Protein AF-A0A920G5J2-F1 (afdb_monomer)

Radius of gyration: 22.26 Å; Cα contacts (8 Å, |Δi|>4): 259; chains: 1; bounding box: 62×38×55 Å

Nearest PDB structures (foldseek):
  8epz-assembly1_B  TM=8.820E-01  e=3.347E-08  Paralcaligenes ureilyticus
  5j85-assembly1_A  TM=8.634E-01  e=3.559E-08  Rhizobium leguminosarum bv. trifolii
  5ze4-assembly1_A  TM=8.627E-01  e=4.835E-08  Arabidopsis thaliana
  5j84-assembly2_H  TM=8.851E-01  e=7.426E-08  Rhizobium leguminosarum bv. trifolii WSM2304
  5oyn-assembly1_D  TM=8.804E-01  e=2.530E-07  Caulobacter vibrioides CB15

pLDDT: mean 76.13, std 26.75, range [22.36, 97.94]

Mean predicted aligned error: 12.63 Å

Foldseek 3Di:
DACLVCPPHPCNVCVQVVLCVLLVVLLVVCVPVPDLAEEQEAFHQSRLNSNVNNCVLVQQHQYAYAFQAADDDWDDPVVLVVQVVCVVVVNDDPVSNVVSSVRQCVDDHYGPDPDNRLVSLVVCLVQLRADHPRSHDHHPDPVSVVRVVVRVVVSVVCSVVSFRHQRDPPPPPDDDPDPDDGPHPPPDDPPPPPVPPPDPDDDDDDDDDDDDDDDDDD

Sequence (218 aa):
MCDGVTQGQPGMELSLFSRDVIAQATAVSLSHQMFDAVLMLGICDKIVPGLVMGALQFGHLPTLFVPAGPMTSGLSNKEKVRVRQLYAEGKVDRAALLDAEMASYHSKGTCTFYGTANSNQMVLEAMGLQLPGSSFINPDTPLREALTASAAEHVAKIARTGRAPCLWPMSSTSGALSTASLRCWPRAVQPTSAFTSWRWRGRQASSSPGLILTRCPR

Structure (mmCIF, N/CA/C/O backbone):
data_AF-A0A920G5J2-F1
#
_entry.id   AF-A0A920G5J2-F1
#
loop_
_atom_site.group_PDB
_atom_site.id
_atom_site.type_symbol
_atom_site.label_atom_id
_atom_site.label_alt_id
_atom_site.label_comp_id
_atom_site.label_asym_id
_atom_site.label_entity_id
_atom_site.label_seq_id
_atom_site.pdbx_PDB_ins_code
_atom_site.Cartn_x
_atom_site.Cartn_y
_atom_site.Cartn_z
_atom_site.occupancy
_atom_site.B_iso_or_equiv
_atom_site.auth_seq_id
_atom_site.auth_comp_id
_atom_site.auth_asym_id
_atom_site.auth_atom_id
_atom_site.pdbx_PDB_model_num
ATOM 1 N N . MET A 1 1 ? 0.644 -7.544 7.676 1.00 84.50 1 MET A N 1
ATOM 2 C CA . MET A 1 1 ? -0.094 -7.234 8.919 1.00 84.50 1 MET A CA 1
ATOM 3 C C . MET A 1 1 ? -1.160 -6.191 8.613 1.00 84.50 1 MET A C 1
ATOM 5 O O . MET A 1 1 ? -0.913 -5.356 7.751 1.00 84.50 1 MET A O 1
ATOM 9 N N . CYS A 1 2 ? -2.331 -6.267 9.249 1.00 88.50 2 CYS A N 1
ATOM 10 C CA . CYS A 1 2 ? -3.414 -5.300 9.064 1.00 88.50 2 CYS A CA 1
ATOM 11 C C . CYS A 1 2 ? -3.710 -4.597 10.391 1.00 88.50 2 CYS A C 1
ATOM 13 O O . CYS A 1 2 ? -4.274 -5.213 11.293 1.00 88.50 2 CYS A O 1
ATOM 15 N N . ASP A 1 3 ? -3.379 -3.308 10.473 1.00 88.81 3 ASP A N 1
ATOM 16 C CA . ASP A 1 3 ? -3.564 -2.508 11.691 1.00 88.81 3 ASP A CA 1
ATOM 17 C C . ASP A 1 3 ? -5.027 -2.456 12.130 1.00 88.81 3 ASP A C 1
ATOM 19 O O . ASP A 1 3 ? -5.313 -2.490 13.320 1.00 88.81 3 ASP A O 1
ATOM 23 N N . GLY A 1 4 ? -5.967 -2.443 11.180 1.00 85.06 4 GLY A N 1
ATOM 24 C CA . GLY A 1 4 ? -7.392 -2.440 11.504 1.00 85.06 4 GLY A CA 1
ATOM 25 C C . GLY A 1 4 ? -7.847 -3.687 12.272 1.00 85.06 4 GLY A C 1
ATOM 26 O O . GLY A 1 4 ? -8.742 -3.564 13.104 1.00 85.06 4 GLY A O 1
ATOM 27 N N . VAL A 1 5 ? -7.228 -4.846 12.000 1.00 85.69 5 VAL A N 1
ATOM 28 C CA . VAL A 1 5 ? -7.553 -6.139 12.634 1.00 85.69 5 VAL A CA 1
ATOM 29 C C . VAL A 1 5 ? -6.852 -6.270 13.981 1.00 85.69 5 VAL A C 1
ATOM 31 O O . VAL A 1 5 ? -7.414 -6.799 14.931 1.00 85.69 5 VAL A O 1
ATOM 34 N N . THR A 1 6 ? -5.612 -5.791 14.078 1.00 88.31 6 THR A N 1
ATOM 35 C CA . THR A 1 6 ? -4.816 -5.904 15.306 1.00 88.31 6 THR A CA 1
ATOM 36 C C . THR A 1 6 ? -5.086 -4.780 16.300 1.00 88.31 6 THR A C 1
ATOM 38 O O . THR A 1 6 ? -4.549 -4.805 17.403 1.00 88.31 6 THR A O 1
ATOM 41 N N . GLN A 1 7 ? -5.901 -3.788 15.935 1.00 84.31 7 GLN A N 1
ATOM 42 C CA . GLN A 1 7 ? -6.221 -2.653 16.790 1.00 84.31 7 GLN A CA 1
ATOM 43 C C . GLN A 1 7 ? -6.867 -3.113 18.105 1.00 84.31 7 GLN A C 1
ATOM 45 O O . GLN A 1 7 ? -7.884 -3.797 18.104 1.00 84.31 7 GLN A O 1
ATOM 50 N N . GLY A 1 8 ? -6.280 -2.712 19.236 1.00 82.31 8 GLY A N 1
ATOM 51 C CA . GLY A 1 8 ? -6.753 -3.110 20.567 1.00 82.31 8 GLY A CA 1
ATOM 52 C C . GLY A 1 8 ? -6.358 -4.531 20.986 1.00 82.31 8 GLY A C 1
ATOM 53 O O . GLY A 1 8 ? -6.737 -4.963 22.069 1.00 82.31 8 GLY A O 1
ATOM 54 N N . GLN A 1 9 ? -5.586 -5.246 20.163 1.00 86.31 9 GLN A N 1
ATOM 55 C CA . GLN A 1 9 ? -5.016 -6.551 20.492 1.00 86.31 9 GLN A CA 1
ATOM 56 C C . GLN A 1 9 ? -3.517 -6.418 20.809 1.00 86.31 9 GLN A C 1
ATOM 58 O O . GLN A 1 9 ? -2.860 -5.539 20.244 1.00 86.31 9 GLN A O 1
ATOM 63 N N . PRO A 1 10 ? -2.925 -7.325 21.614 1.00 91.31 10 PRO A N 1
ATOM 64 C CA . PRO A 1 10 ? -1.484 -7.319 21.904 1.00 91.31 10 PRO A CA 1
ATOM 65 C C . PRO A 1 10 ? -0.595 -7.354 20.652 1.00 91.31 10 PRO A C 1
ATOM 67 O O . PRO A 1 10 ? 0.522 -6.850 20.656 1.00 91.31 10 PRO A O 1
ATOM 70 N N . GLY A 1 11 ? -1.106 -7.907 19.547 1.00 90.62 11 GLY A N 1
ATOM 71 C CA . GLY A 1 11 ? -0.404 -7.920 18.265 1.00 90.62 11 GLY A CA 1
ATOM 72 C C . GLY A 1 11 ? -0.108 -6.527 17.698 1.00 90.62 11 GLY A C 1
ATOM 73 O O . GLY A 1 11 ? 0.793 -6.415 16.873 1.00 90.62 11 GLY A O 1
ATOM 74 N N . MET A 1 12 ? -0.807 -5.469 18.134 1.00 92.56 12 MET A N 1
ATOM 75 C CA . MET A 1 12 ? -0.570 -4.100 17.660 1.00 92.56 12 MET A CA 1
ATOM 76 C C . MET A 1 12 ? 0.864 -3.619 17.923 1.00 92.56 12 MET A C 1
ATOM 78 O O . MET A 1 12 ? 1.401 -2.859 17.116 1.00 92.56 12 MET A O 1
ATOM 82 N N . GLU A 1 13 ? 1.516 -4.130 18.971 1.00 92.44 13 GLU A N 1
ATOM 83 C CA . GLU A 1 13 ? 2.922 -3.846 19.293 1.00 92.44 13 GLU A CA 1
ATOM 84 C C . GLU A 1 13 ? 3.876 -4.219 18.144 1.00 92.44 13 GLU A C 1
ATOM 86 O O . GLU A 1 13 ? 4.928 -3.610 17.966 1.00 92.44 13 GLU A O 1
ATOM 91 N N . LEU A 1 14 ? 3.489 -5.182 17.298 1.00 94.25 14 LEU A N 1
ATOM 92 C CA . LEU A 1 14 ? 4.275 -5.629 16.145 1.00 94.25 14 LEU A CA 1
ATOM 93 C C . LEU A 1 14 ? 4.032 -4.802 14.875 1.00 94.25 14 LEU A C 1
ATOM 95 O O . LEU A 1 14 ? 4.737 -4.992 13.881 1.00 94.25 14 LEU A O 1
ATOM 99 N N . SER A 1 15 ? 3.064 -3.876 14.884 1.00 93.44 15 SER A N 1
ATOM 100 C CA . SER A 1 15 ? 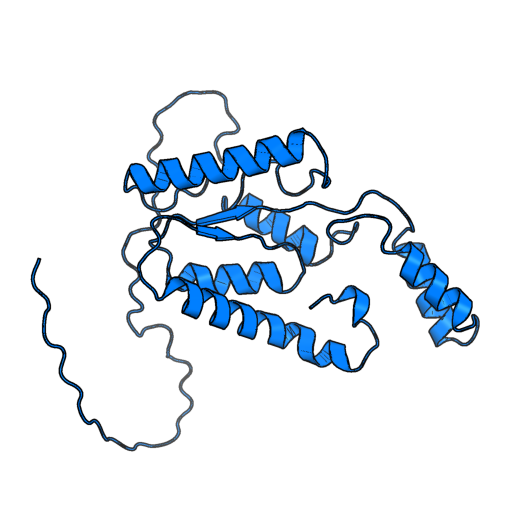2.653 -3.136 13.683 1.00 93.44 15 SER A CA 1
ATOM 101 C C . SER A 1 15 ? 3.828 -2.378 13.089 1.00 93.44 15 SER A C 1
ATOM 103 O O . SER A 1 15 ? 4.171 -2.579 11.923 1.00 93.44 15 SER A O 1
ATOM 105 N N . LEU A 1 16 ? 4.510 -1.563 13.893 1.00 94.88 16 LEU A N 1
ATOM 106 C CA . LEU A 1 16 ? 5.611 -0.755 13.384 1.00 94.88 16 LEU A CA 1
ATOM 107 C C . LEU A 1 16 ? 6.818 -1.611 12.979 1.00 94.88 16 LEU A C 1
ATOM 109 O O . LEU A 1 16 ? 7.396 -1.355 11.925 1.00 94.88 16 LEU A O 1
ATOM 113 N N . PHE A 1 17 ? 7.132 -2.668 13.736 1.00 95.88 17 PHE A N 1
ATOM 114 C CA . PHE A 1 17 ? 8.206 -3.606 13.387 1.00 95.88 17 PHE A CA 1
ATOM 115 C C . PHE A 1 17 ? 7.972 -4.285 12.034 1.00 95.88 17 PHE A C 1
ATOM 117 O O . PHE A 1 17 ? 8.926 -4.536 11.298 1.00 95.88 17 PHE A O 1
ATOM 124 N N . SER A 1 18 ? 6.709 -4.514 11.649 1.00 96.38 18 SER A N 1
ATOM 125 C CA . SER A 1 18 ? 6.391 -5.086 10.337 1.00 96.38 18 SER A CA 1
ATOM 126 C C . SER A 1 18 ? 6.914 -4.238 9.169 1.00 96.38 18 SER A C 1
ATOM 128 O O . SER A 1 18 ? 7.281 -4.801 8.141 1.00 96.38 18 SER A O 1
ATOM 130 N N . ARG A 1 19 ? 7.037 -2.909 9.326 1.00 97.25 19 ARG A N 1
ATOM 131 C CA . ARG A 1 19 ? 7.632 -2.024 8.308 1.00 97.25 19 ARG A CA 1
ATOM 132 C C . ARG A 1 19 ? 9.084 -2.399 8.028 1.00 97.25 19 ARG A C 1
ATOM 134 O O . ARG A 1 19 ? 9.473 -2.522 6.870 1.00 97.25 19 ARG A O 1
ATOM 141 N N . ASP A 1 20 ? 9.874 -2.563 9.084 1.00 97.12 20 ASP A N 1
ATOM 142 C CA . ASP A 1 20 ? 11.311 -2.811 8.970 1.00 97.12 20 ASP A CA 1
ATOM 143 C C . ASP A 1 20 ? 11.575 -4.233 8.459 1.00 97.12 20 ASP A C 1
ATOM 145 O O . ASP A 1 20 ? 12.453 -4.437 7.622 1.00 97.12 20 ASP A O 1
ATOM 149 N N . VAL A 1 21 ? 10.732 -5.193 8.855 1.00 97.62 21 VAL A N 1
ATOM 150 C CA . VAL A 1 21 ? 10.729 -6.550 8.286 1.00 97.62 21 VAL A CA 1
ATOM 151 C C . VAL A 1 21 ? 10.434 -6.518 6.783 1.00 97.62 21 VAL A C 1
ATOM 153 O O . VAL A 1 21 ? 11.142 -7.157 6.009 1.00 97.62 21 VAL A O 1
ATOM 156 N N . ILE A 1 22 ? 9.433 -5.748 6.340 1.00 97.81 22 ILE A N 1
ATOM 157 C CA . ILE A 1 22 ? 9.111 -5.603 4.911 1.00 97.81 22 ILE A CA 1
ATOM 158 C C . ILE A 1 22 ? 10.267 -4.938 4.160 1.00 97.81 22 ILE A C 1
ATOM 160 O O . ILE A 1 22 ? 10.616 -5.391 3.071 1.00 97.81 22 ILE A O 1
ATOM 164 N N . ALA A 1 23 ? 10.893 -3.907 4.730 1.00 97.94 23 ALA A N 1
ATOM 165 C CA . ALA A 1 23 ? 12.048 -3.251 4.122 1.00 97.94 23 ALA A CA 1
ATOM 166 C C . ALA A 1 23 ? 13.221 -4.221 3.922 1.00 97.94 23 ALA A C 1
ATOM 168 O O . ALA A 1 23 ? 13.778 -4.294 2.825 1.00 97.94 23 ALA A O 1
ATOM 169 N N . GLN A 1 24 ? 13.548 -5.017 4.944 1.00 97.81 24 GLN A N 1
ATOM 170 C CA . GLN A 1 24 ? 14.582 -6.049 4.853 1.00 97.81 24 GLN A CA 1
ATOM 171 C C . GLN A 1 24 ? 14.220 -7.121 3.822 1.00 97.81 24 GLN A C 1
ATOM 173 O O . GLN A 1 24 ? 15.036 -7.431 2.958 1.00 97.81 24 GLN A O 1
ATOM 178 N N . ALA A 1 25 ? 12.991 -7.640 3.854 1.00 97.44 25 ALA A N 1
ATOM 179 C CA . ALA A 1 25 ? 12.529 -8.647 2.901 1.00 97.44 25 ALA A CA 1
ATOM 180 C C . ALA A 1 25 ? 12.573 -8.133 1.453 1.00 97.44 25 ALA A C 1
ATOM 182 O O . ALA A 1 25 ? 12.994 -8.855 0.551 1.00 97.44 25 ALA A O 1
ATOM 183 N N . THR A 1 26 ? 12.203 -6.870 1.236 1.00 97.00 26 THR A N 1
ATOM 184 C CA . THR A 1 26 ? 12.273 -6.211 -0.076 1.00 97.00 26 THR A CA 1
ATOM 185 C C . THR A 1 26 ? 13.717 -6.114 -0.554 1.00 97.00 26 THR A C 1
ATOM 187 O O . THR A 1 26 ? 14.020 -6.500 -1.679 1.00 97.00 26 THR A O 1
ATOM 190 N N . ALA A 1 27 ? 14.627 -5.656 0.308 1.00 96.25 27 ALA A N 1
ATOM 191 C CA . ALA A 1 27 ? 16.036 -5.525 -0.043 1.00 96.25 27 ALA A CA 1
ATOM 192 C C . ALA A 1 27 ? 16.692 -6.883 -0.346 1.00 96.25 27 ALA A C 1
ATOM 194 O O . ALA A 1 27 ? 17.433 -7.007 -1.320 1.00 96.25 27 ALA A O 1
ATOM 195 N N . VAL A 1 28 ? 16.382 -7.915 0.446 1.00 96.62 28 VAL A N 1
ATOM 196 C CA . VAL A 1 28 ? 16.834 -9.292 0.193 1.00 96.62 28 VAL A CA 1
ATOM 197 C C . VAL A 1 28 ? 16.284 -9.792 -1.141 1.00 96.62 28 VAL A C 1
ATOM 199 O O . VAL A 1 28 ? 17.053 -10.296 -1.954 1.00 96.62 28 VAL A O 1
ATOM 202 N N . SER A 1 29 ? 14.998 -9.572 -1.419 1.00 95.12 29 SER A N 1
ATOM 203 C CA . SER A 1 29 ? 14.371 -10.000 -2.676 1.00 95.12 29 SER A CA 1
ATOM 204 C C . SER A 1 29 ? 15.005 -9.340 -3.903 1.00 95.12 29 SER A C 1
ATOM 206 O O . SER A 1 29 ? 15.151 -9.988 -4.929 1.00 95.12 29 SER A O 1
ATOM 208 N N . LEU A 1 30 ? 15.429 -8.077 -3.812 1.00 94.56 30 LEU A N 1
ATOM 209 C CA . LEU A 1 30 ? 16.076 -7.363 -4.921 1.00 94.56 30 LEU A CA 1
ATOM 210 C C . LEU A 1 30 ? 17.585 -7.644 -5.045 1.00 94.56 30 LEU A C 1
ATOM 212 O O . LEU A 1 30 ? 18.189 -7.331 -6.071 1.00 94.56 30 LEU A O 1
ATOM 216 N N . SER A 1 31 ? 18.201 -8.275 -4.040 1.00 94.19 31 SER A N 1
ATOM 217 C CA . SER A 1 31 ? 19.647 -8.540 -4.012 1.00 94.19 31 SER A CA 1
ATOM 218 C C . SER A 1 31 ? 20.134 -9.540 -5.066 1.00 94.19 31 SER A C 1
ATOM 220 O O . SER A 1 31 ? 21.328 -9.592 -5.349 1.00 94.19 31 SER A O 1
ATOM 222 N N . HIS A 1 32 ? 19.222 -10.287 -5.692 1.00 89.06 32 HIS A N 1
ATOM 223 C CA . HIS A 1 32 ? 19.542 -11.317 -6.682 1.00 89.06 32 HIS A CA 1
ATOM 224 C C . HIS A 1 32 ? 20.041 -10.773 -8.034 1.00 89.06 32 HIS A C 1
ATOM 226 O O . HIS A 1 32 ? 20.409 -11.570 -8.890 1.00 89.06 32 HIS A O 1
ATOM 232 N N . GLN A 1 33 ? 20.063 -9.446 -8.239 1.00 83.81 33 GLN A N 1
ATOM 233 C CA . GLN A 1 33 ? 20.597 -8.783 -9.448 1.00 83.81 33 GLN A CA 1
ATOM 234 C C . GLN A 1 33 ? 20.064 -9.349 -10.780 1.00 83.81 33 GLN A C 1
ATOM 236 O O . GLN A 1 33 ? 20.747 -9.320 -11.798 1.00 83.81 33 GLN A O 1
ATOM 241 N N . MET A 1 34 ? 18.830 -9.853 -10.777 1.00 91.06 34 MET A N 1
ATOM 242 C CA . MET A 1 34 ? 18.200 -10.510 -11.929 1.00 91.06 34 MET A CA 1
ATOM 243 C C . MET A 1 34 ? 17.032 -9.713 -12.526 1.00 91.06 34 MET A C 1
ATOM 245 O O . MET A 1 34 ? 16.355 -10.200 -13.425 1.00 91.06 34 MET A O 1
ATOM 249 N N . PHE A 1 35 ? 16.751 -8.523 -11.990 1.00 91.69 35 PHE A N 1
ATOM 250 C CA . PHE A 1 35 ? 15.571 -7.735 -12.341 1.00 91.69 35 PHE A CA 1
ATOM 251 C C . PHE A 1 35 ? 15.958 -6.489 -13.131 1.00 91.69 35 PHE A C 1
ATOM 253 O O . PHE A 1 35 ? 16.805 -5.716 -12.691 1.00 91.69 35 PHE A O 1
ATOM 260 N N . ASP A 1 36 ? 15.266 -6.254 -14.245 1.00 91.19 36 ASP A N 1
ATOM 261 C CA . ASP A 1 36 ? 15.393 -5.022 -15.034 1.00 91.19 36 ASP A CA 1
ATOM 262 C C . ASP A 1 36 ? 14.430 -3.916 -14.567 1.00 91.19 36 ASP A C 1
ATOM 264 O O . ASP A 1 36 ? 14.606 -2.744 -14.900 1.00 91.19 36 ASP A O 1
ATOM 268 N N . ALA A 1 37 ? 13.387 -4.284 -13.818 1.00 93.00 37 ALA A N 1
ATOM 269 C CA . ALA A 1 37 ? 12.341 -3.396 -13.321 1.00 93.00 37 ALA A CA 1
ATOM 270 C C . ALA A 1 37 ? 11.625 -4.006 -12.109 1.00 93.00 37 ALA A C 1
ATOM 272 O O . ALA A 1 37 ? 11.646 -5.223 -11.918 1.00 93.00 37 ALA A O 1
ATOM 273 N N . VAL A 1 38 ? 10.936 -3.171 -11.329 1.00 94.06 38 VAL A N 1
ATOM 274 C CA . VAL A 1 38 ? 10.208 -3.589 -10.127 1.00 94.06 38 VAL A CA 1
ATOM 275 C C . VAL A 1 38 ? 8.823 -2.944 -10.063 1.00 94.06 38 VAL A C 1
ATOM 277 O O . VAL A 1 38 ? 8.673 -1.729 -10.199 1.00 94.06 38 VAL A O 1
ATOM 280 N N . LEU A 1 39 ? 7.803 -3.764 -9.801 1.00 95.50 39 LEU A N 1
ATOM 281 C CA . LEU A 1 39 ? 6.464 -3.306 -9.428 1.00 95.50 39 LEU A CA 1
ATOM 282 C C . LEU A 1 39 ? 6.228 -3.572 -7.944 1.00 95.50 39 LEU A C 1
ATOM 284 O O . LEU A 1 39 ? 6.287 -4.713 -7.491 1.00 95.50 39 LEU A O 1
ATOM 288 N N . MET A 1 40 ? 5.932 -2.514 -7.196 1.00 96.06 40 MET A N 1
ATOM 289 C CA . MET A 1 40 ? 5.688 -2.578 -5.760 1.00 96.06 40 MET A CA 1
ATOM 290 C C . MET A 1 40 ? 4.187 -2.579 -5.471 1.00 96.06 40 MET A C 1
ATOM 292 O O . MET A 1 40 ? 3.506 -1.560 -5.604 1.00 96.06 40 MET A O 1
ATOM 296 N N . LEU A 1 41 ? 3.670 -3.736 -5.052 1.00 94.44 41 LEU A N 1
ATOM 297 C CA . LEU A 1 41 ? 2.261 -3.931 -4.707 1.00 94.44 41 LEU A CA 1
ATOM 298 C C . LEU A 1 41 ? 2.049 -3.644 -3.214 1.00 94.44 41 LEU A C 1
ATOM 300 O O . LEU A 1 41 ? 2.094 -4.542 -2.373 1.00 94.44 41 LEU A O 1
ATOM 304 N N . GLY A 1 42 ? 1.865 -2.368 -2.871 1.00 90.00 42 GLY A N 1
ATOM 305 C CA . GLY A 1 42 ? 1.791 -1.911 -1.483 1.00 90.00 42 GLY A CA 1
ATOM 306 C C . GLY A 1 42 ? 0.570 -1.055 -1.201 1.00 90.00 42 GLY A C 1
ATOM 307 O O . GLY A 1 42 ? 0.400 -0.005 -1.813 1.00 90.00 42 GLY A O 1
ATOM 308 N N . ILE A 1 43 ? -0.260 -1.472 -0.238 1.00 90.69 43 ILE A N 1
ATOM 309 C CA . ILE A 1 43 ? -1.509 -0.753 0.070 1.00 90.69 43 ILE A CA 1
ATOM 310 C C . ILE A 1 43 ? -1.733 -0.437 1.550 1.00 90.69 43 ILE A C 1
ATOM 312 O O . ILE A 1 43 ? -2.226 0.638 1.873 1.00 90.69 43 ILE A O 1
ATOM 316 N N . CYS A 1 44 ? -1.383 -1.344 2.463 1.00 91.69 44 CYS A N 1
ATOM 317 C CA . CYS A 1 44 ? -1.647 -1.154 3.889 1.00 91.69 44 CYS A CA 1
ATOM 318 C C . CYS A 1 44 ? -0.583 -0.253 4.536 1.00 91.69 44 CYS A C 1
ATOM 320 O O . CYS A 1 44 ? 0.536 -0.141 4.029 1.00 91.69 44 CYS A O 1
ATOM 322 N N . ASP A 1 45 ? -0.931 0.336 5.682 1.00 92.88 45 ASP A N 1
ATOM 323 C CA . ASP A 1 45 ? -0.168 1.334 6.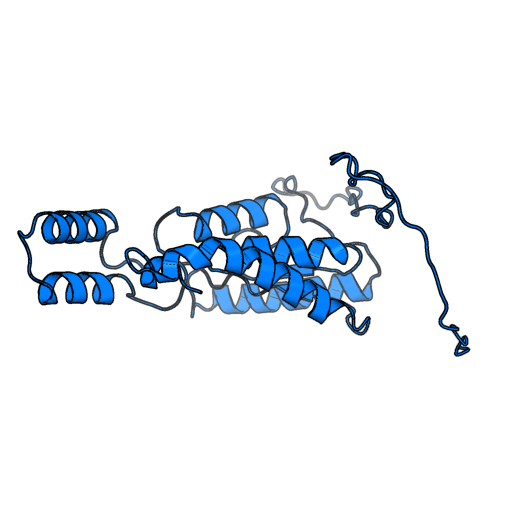443 1.00 92.88 45 ASP A CA 1
ATOM 324 C C . ASP A 1 45 ? 1.351 1.167 6.391 1.00 92.88 45 ASP A C 1
ATOM 326 O O . ASP A 1 45 ? 2.069 2.081 5.994 1.00 92.88 45 ASP A O 1
ATOM 330 N N . LYS A 1 46 ? 1.839 -0.002 6.815 1.00 95.50 46 LYS A N 1
ATOM 331 C CA . LYS A 1 46 ? 3.271 -0.269 7.003 1.00 95.50 46 LYS A CA 1
ATOM 332 C C . LYS A 1 46 ? 3.923 -0.920 5.783 1.00 95.50 46 LYS A C 1
ATOM 334 O O . LYS A 1 46 ? 5.146 -0.931 5.682 1.00 95.50 46 LYS A O 1
ATOM 339 N N . ILE A 1 47 ? 3.112 -1.405 4.838 1.00 95.62 47 ILE A N 1
ATOM 340 C CA . ILE A 1 47 ? 3.590 -2.060 3.617 1.00 95.62 47 ILE A CA 1
ATOM 341 C C . ILE A 1 47 ? 4.244 -1.034 2.701 1.00 95.62 47 ILE A C 1
ATOM 343 O O . ILE A 1 47 ? 5.382 -1.229 2.292 1.00 95.62 47 ILE A O 1
ATOM 347 N N . VAL A 1 48 ? 3.552 0.075 2.423 1.00 94.88 48 VAL A N 1
ATOM 348 C CA . VAL A 1 48 ? 4.056 1.122 1.523 1.00 94.88 48 VAL A CA 1
ATOM 349 C C . VAL A 1 48 ? 5.431 1.652 1.952 1.00 94.88 48 VAL A C 1
ATOM 351 O O . VAL A 1 48 ? 6.370 1.521 1.169 1.00 94.88 48 VAL A O 1
ATOM 354 N N . PRO A 1 49 ? 5.614 2.196 3.173 1.00 95.38 49 PRO A N 1
ATOM 355 C CA . PRO A 1 49 ? 6.915 2.712 3.583 1.00 95.38 49 PRO A CA 1
ATOM 356 C C . PRO A 1 49 ? 7.979 1.614 3.671 1.00 95.38 49 PRO A C 1
ATOM 358 O O . PRO A 1 49 ? 9.125 1.879 3.331 1.00 95.38 49 PRO A O 1
ATOM 361 N N . GLY A 1 50 ? 7.621 0.383 4.060 1.00 96.81 50 GLY A N 1
ATOM 362 C CA . GLY A 1 50 ? 8.561 -0.741 4.064 1.00 96.81 50 GLY A CA 1
ATOM 363 C C . GLY A 1 50 ? 9.097 -1.053 2.663 1.00 96.81 50 GLY A C 1
ATOM 364 O O . GLY A 1 50 ? 10.309 -1.122 2.467 1.00 96.81 50 GLY A O 1
ATOM 365 N N . LEU A 1 51 ? 8.208 -1.158 1.670 1.00 97.00 51 LEU A N 1
ATOM 366 C CA . LEU A 1 51 ? 8.587 -1.375 0.270 1.00 97.00 51 LEU A CA 1
ATOM 367 C C . LEU A 1 51 ? 9.449 -0.223 -0.263 1.00 97.00 51 LEU A C 1
ATOM 369 O O . LEU A 1 51 ? 10.469 -0.478 -0.895 1.00 97.00 51 LEU A O 1
ATOM 373 N N . VAL A 1 52 ? 9.084 1.035 0.023 1.00 95.38 52 VAL A N 1
ATOM 374 C CA . VAL A 1 52 ? 9.879 2.215 -0.373 1.00 95.38 52 VAL A CA 1
ATOM 375 C C . VAL A 1 52 ? 11.280 2.155 0.231 1.00 95.38 52 VAL A C 1
ATOM 377 O O . VAL A 1 52 ? 12.260 2.297 -0.495 1.00 95.38 52 VAL A O 1
ATOM 380 N N . MET A 1 53 ? 11.397 1.913 1.540 1.00 96.25 53 MET A N 1
ATOM 381 C CA . MET A 1 53 ? 12.690 1.839 2.228 1.00 96.25 53 MET A CA 1
ATOM 382 C C . MET A 1 53 ? 13.603 0.772 1.616 1.00 96.25 53 MET A C 1
ATOM 384 O O . MET A 1 53 ? 14.778 1.042 1.377 1.00 96.25 53 MET A O 1
ATOM 388 N N . GLY A 1 54 ? 13.069 -0.417 1.322 1.00 95.81 54 GLY A N 1
ATOM 389 C CA . GLY A 1 54 ? 13.835 -1.483 0.675 1.00 95.81 54 GLY A CA 1
ATOM 390 C C . GLY A 1 54 ? 14.192 -1.170 -0.782 1.00 95.81 54 GLY A C 1
ATOM 391 O O . GLY A 1 54 ? 15.327 -1.396 -1.197 1.00 95.81 54 GLY A O 1
ATOM 392 N N . ALA A 1 55 ? 13.255 -0.602 -1.549 1.00 94.81 55 ALA A N 1
ATOM 393 C CA . ALA A 1 55 ? 13.464 -0.226 -2.948 1.00 94.81 55 ALA A CA 1
ATOM 394 C C . ALA A 1 55 ? 14.548 0.842 -3.119 1.00 94.81 55 ALA A C 1
ATOM 396 O O . ALA A 1 55 ? 15.325 0.781 -4.068 1.00 94.81 55 ALA A O 1
ATOM 397 N N . LEU A 1 56 ? 14.624 1.810 -2.198 1.00 93.19 56 LEU A N 1
ATOM 398 C CA . LEU A 1 56 ? 15.587 2.914 -2.268 1.00 93.19 56 LEU A CA 1
ATOM 399 C C . LEU A 1 56 ? 17.043 2.433 -2.251 1.00 93.19 56 LEU A C 1
ATOM 401 O O . LEU A 1 56 ? 17.888 3.040 -2.908 1.00 93.19 56 LEU A O 1
ATOM 405 N N . GLN A 1 57 ? 17.330 1.309 -1.589 1.00 93.25 57 GLN A N 1
ATOM 406 C CA . GLN A 1 57 ? 18.653 0.678 -1.633 1.00 93.25 57 GLN A CA 1
ATOM 407 C C . GLN A 1 57 ? 19.046 0.244 -3.059 1.00 93.25 57 GLN A C 1
ATOM 409 O O . GLN A 1 57 ? 20.227 0.196 -3.403 1.00 93.25 57 GLN A O 1
ATOM 414 N N . PHE A 1 58 ? 18.050 -0.020 -3.905 1.00 91.81 58 PHE A N 1
ATOM 415 C CA . PHE A 1 58 ? 18.179 -0.384 -5.311 1.00 91.81 58 PHE A CA 1
ATOM 416 C C . PHE A 1 58 ? 17.630 0.720 -6.224 1.00 91.81 58 PHE A C 1
ATOM 418 O O . PHE A 1 58 ? 17.108 0.428 -7.292 1.00 91.81 58 PHE A O 1
ATOM 425 N N . GLY A 1 59 ? 17.789 1.999 -5.856 1.00 87.50 59 GLY A N 1
ATOM 426 C CA . GLY A 1 59 ? 17.242 3.145 -6.606 1.00 87.50 59 GLY A CA 1
ATOM 427 C C . GLY A 1 59 ? 17.735 3.307 -8.056 1.00 87.50 59 GLY A C 1
ATOM 428 O O . GLY A 1 59 ? 17.281 4.197 -8.770 1.00 87.50 59 GLY A O 1
ATOM 429 N N . HIS A 1 60 ? 18.659 2.456 -8.509 1.00 86.56 60 HIS A N 1
ATOM 430 C CA . HIS A 1 60 ? 19.048 2.338 -9.914 1.00 86.56 60 HIS A CA 1
ATOM 431 C C . HIS A 1 60 ? 18.066 1.491 -10.743 1.00 86.56 60 HIS A C 1
ATOM 433 O O . HIS A 1 60 ? 18.070 1.614 -11.967 1.00 86.56 60 HIS A O 1
ATOM 439 N N . LEU A 1 61 ? 17.243 0.652 -10.103 1.00 90.62 61 LEU A N 1
ATOM 440 C CA . LEU A 1 61 ? 16.212 -0.149 -10.753 1.00 90.62 61 LEU A CA 1
ATOM 441 C C . LEU A 1 61 ? 14.952 0.697 -10.991 1.00 90.62 61 LEU A C 1
ATOM 443 O O . LEU A 1 61 ? 14.416 1.284 -10.043 1.00 90.62 61 LEU A O 1
ATOM 447 N N . PRO A 1 62 ? 14.432 0.741 -12.231 1.00 92.44 62 PRO A N 1
ATOM 448 C CA . PRO A 1 62 ? 13.118 1.296 -12.519 1.00 92.44 62 PRO A CA 1
ATOM 449 C C . PRO A 1 62 ? 12.060 0.671 -11.608 1.00 92.44 62 PRO A C 1
ATOM 451 O O . PRO A 1 62 ? 11.818 -0.531 -11.672 1.00 92.44 62 PRO A O 1
ATOM 454 N N . THR A 1 63 ? 11.445 1.484 -10.753 1.00 93.31 63 THR A N 1
ATOM 455 C CA . THR A 1 63 ? 10.486 1.020 -9.746 1.00 93.31 63 THR A CA 1
ATOM 456 C C . THR A 1 63 ? 9.213 1.849 -9.820 1.00 93.31 63 THR A C 1
ATOM 458 O O . THR A 1 63 ? 9.288 3.076 -9.874 1.00 93.31 63 THR A O 1
ATOM 461 N N . LEU A 1 64 ? 8.053 1.191 -9.799 1.00 94.62 64 LEU A N 1
ATOM 462 C CA . LEU A 1 64 ? 6.745 1.845 -9.776 1.00 94.62 64 LEU A CA 1
ATOM 463 C C . LEU A 1 64 ? 5.827 1.173 -8.748 1.00 94.62 64 LEU A C 1
ATOM 465 O O . LEU A 1 64 ? 5.812 -0.051 -8.618 1.00 94.62 64 LEU A O 1
ATOM 469 N N . PHE A 1 65 ? 5.054 1.970 -8.019 1.00 95.44 65 PHE A N 1
ATOM 470 C CA . PHE A 1 65 ? 4.067 1.505 -7.052 1.00 95.44 65 PHE A CA 1
ATOM 471 C C . PHE A 1 65 ? 2.700 1.361 -7.710 1.00 95.44 65 PHE A C 1
ATOM 473 O O . PHE A 1 65 ? 2.279 2.213 -8.494 1.00 95.44 65 PHE A O 1
ATOM 480 N N . VAL A 1 66 ? 2.005 0.274 -7.375 1.00 95.12 66 VAL A N 1
ATOM 481 C CA . VAL A 1 66 ? 0.668 -0.018 -7.898 1.00 95.12 66 VAL A CA 1
ATOM 482 C C . VAL A 1 66 ? -0.302 -0.174 -6.728 1.00 95.12 66 VAL A C 1
ATOM 484 O O . VAL A 1 66 ? -0.257 -1.190 -6.025 1.00 95.12 66 VAL A O 1
ATOM 487 N N . PRO A 1 67 ? -1.188 0.809 -6.495 1.00 94.12 67 PRO A N 1
ATOM 488 C CA . PRO A 1 67 ? -2.231 0.679 -5.489 1.00 94.12 67 PRO A CA 1
ATOM 489 C C . PRO A 1 67 ? -3.342 -0.265 -5.960 1.00 94.12 67 PRO A C 1
ATOM 491 O O . PRO A 1 67 ? -3.677 -0.320 -7.142 1.00 94.12 67 PRO A O 1
ATOM 494 N N . ALA A 1 68 ? -3.983 -0.951 -5.012 1.00 91.50 68 ALA A N 1
ATOM 495 C CA . ALA A 1 68 ? -5.261 -1.631 -5.254 1.00 91.50 68 ALA A CA 1
ATOM 496 C C . ALA A 1 68 ? -6.451 -0.658 -5.173 1.00 91.50 68 ALA A C 1
ATOM 498 O O . ALA A 1 68 ? -7.449 -0.840 -5.866 1.00 91.50 68 ALA A O 1
ATOM 499 N N . GLY A 1 69 ? -6.321 0.392 -4.353 1.00 91.88 69 GLY A N 1
ATOM 500 C CA . GLY A 1 69 ? -7.362 1.381 -4.082 1.00 91.88 69 GLY A CA 1
ATOM 501 C C . GLY A 1 69 ? -8.154 1.131 -2.794 1.00 91.88 69 GLY A C 1
ATOM 502 O O . GLY A 1 69 ? -8.006 0.079 -2.157 1.00 91.88 69 GLY A O 1
ATOM 503 N N . PRO A 1 70 ? -8.991 2.102 -2.393 1.00 92.62 70 PRO A N 1
ATOM 504 C CA . PRO A 1 70 ? -9.812 2.009 -1.197 1.00 92.62 70 PRO A CA 1
ATOM 505 C C . PRO A 1 70 ? -10.992 1.066 -1.390 1.00 92.62 70 PRO A C 1
ATOM 507 O O . PRO A 1 70 ? -11.507 0.887 -2.496 1.00 92.62 70 PRO A O 1
ATOM 510 N N . MET A 1 71 ? -11.454 0.498 -0.280 1.00 92.06 71 MET A N 1
ATOM 511 C CA . MET A 1 71 ? -12.755 -0.154 -0.232 1.00 92.06 71 MET A CA 1
ATOM 512 C C . MET A 1 71 ? -13.870 0.818 -0.657 1.00 92.06 71 MET A C 1
ATOM 514 O O . MET A 1 71 ? -13.741 2.035 -0.498 1.00 92.06 71 MET A O 1
ATOM 518 N N . THR A 1 72 ? -14.982 0.296 -1.172 1.00 89.56 72 THR A N 1
ATOM 519 C CA . THR A 1 72 ? -16.194 1.099 -1.408 1.00 89.56 72 THR A CA 1
ATOM 520 C C . THR A 1 72 ? -16.788 1.571 -0.085 1.00 89.56 72 THR A C 1
ATOM 522 O O . THR A 1 72 ? -16.509 0.987 0.953 1.00 89.56 72 THR A O 1
ATOM 525 N N . SER A 1 73 ? -17.613 2.616 -0.080 1.00 85.81 73 SER A N 1
ATOM 526 C CA . SER A 1 73 ? -18.238 3.105 1.158 1.00 85.81 73 SER A CA 1
ATOM 527 C C . SER A 1 73 ? -19.101 2.031 1.839 1.00 85.81 73 SER A C 1
ATOM 529 O O . SER A 1 73 ? -19.859 1.327 1.176 1.00 85.81 73 SER A O 1
ATOM 531 N N . GLY A 1 74 ? -19.015 1.948 3.167 1.00 85.94 74 GLY A N 1
ATOM 532 C CA . GLY A 1 74 ? -19.848 1.091 4.017 1.00 85.94 74 GLY A CA 1
ATOM 533 C C . GLY A 1 74 ? -20.077 1.744 5.380 1.00 85.94 74 GLY A C 1
ATOM 534 O O . GLY A 1 74 ? -20.421 2.927 5.438 1.00 85.94 74 GLY A O 1
ATOM 535 N N . LEU A 1 75 ? -19.872 1.009 6.481 1.00 85.44 75 LEU A N 1
ATOM 536 C CA . LEU A 1 75 ? -19.995 1.569 7.831 1.00 85.44 75 LEU A CA 1
ATOM 537 C C . LEU A 1 75 ? -19.083 2.796 7.994 1.00 85.44 75 LEU A C 1
ATOM 539 O O . LEU A 1 75 ? -17.876 2.738 7.754 1.00 85.44 75 LEU A O 1
ATOM 543 N N . SER A 1 76 ? -19.660 3.922 8.420 1.00 84.50 76 SER A N 1
ATOM 544 C CA . SER A 1 76 ? -18.885 5.151 8.585 1.00 84.50 76 SER A CA 1
ATOM 545 C C . SER A 1 76 ? -17.847 5.013 9.704 1.00 84.50 76 SER A C 1
ATOM 547 O O . SER A 1 76 ? -18.090 4.382 10.736 1.00 84.50 76 SER A O 1
ATOM 549 N N . ASN A 1 77 ? -16.699 5.677 9.552 1.00 80.81 77 ASN A N 1
ATOM 550 C CA . ASN A 1 77 ? -15.659 5.651 10.583 1.00 80.81 77 ASN A CA 1
ATOM 551 C C . ASN A 1 77 ? -16.139 6.253 11.921 1.00 80.81 77 ASN A C 1
ATOM 553 O O . ASN A 1 77 ? -15.700 5.818 12.980 1.00 80.81 77 ASN A O 1
ATOM 557 N N . LYS A 1 78 ? -17.068 7.223 11.885 1.00 86.19 78 LYS A N 1
ATOM 558 C CA . LYS A 1 78 ? -17.677 7.798 13.097 1.00 86.19 78 LYS A CA 1
ATOM 559 C C . LYS A 1 78 ? -18.466 6.746 13.873 1.00 86.19 78 LYS A C 1
ATOM 561 O O . LYS A 1 78 ? -18.271 6.615 15.076 1.00 86.19 78 LYS A O 1
ATOM 566 N N . GLU A 1 79 ? -19.286 5.963 13.176 1.00 87.25 79 GLU A N 1
ATOM 567 C CA . GLU A 1 79 ? -20.050 4.871 13.785 1.00 87.25 79 GLU A CA 1
ATOM 568 C C . GLU A 1 79 ? -19.132 3.773 14.329 1.00 87.25 79 GLU A C 1
ATOM 570 O O . GLU A 1 79 ? -19.313 3.322 15.458 1.00 87.25 79 GLU A O 1
ATOM 575 N N . LYS A 1 80 ? -18.079 3.415 13.587 1.00 84.81 80 LYS A N 1
ATOM 576 C CA . LYS A 1 80 ? -17.064 2.458 14.046 1.00 84.81 80 LYS A CA 1
ATOM 577 C C . LYS A 1 80 ? -16.403 2.891 15.360 1.00 84.81 80 LYS A C 1
ATOM 579 O O . LYS A 1 80 ? -16.261 2.090 16.282 1.00 84.81 80 LYS A O 1
ATOM 584 N N . VAL A 1 81 ? -15.992 4.158 15.455 1.00 87.00 81 VAL A N 1
ATOM 585 C CA . VAL A 1 81 ? -15.385 4.716 16.675 1.00 87.00 81 VAL A CA 1
ATOM 586 C C . VAL A 1 81 ? -16.401 4.760 17.817 1.00 87.00 81 VAL A C 1
ATOM 588 O O . VAL A 1 81 ? -16.062 4.365 18.930 1.00 87.00 81 VAL A O 1
ATOM 591 N N . ARG A 1 82 ? -17.649 5.158 17.538 1.00 90.94 82 ARG A N 1
ATOM 592 C CA . ARG A 1 82 ? -18.736 5.206 18.525 1.00 90.94 82 ARG A CA 1
ATOM 593 C C . ARG A 1 82 ? -18.982 3.840 19.168 1.00 90.94 82 ARG A C 1
ATOM 595 O O . ARG A 1 82 ? -19.020 3.751 20.390 1.00 90.94 82 ARG A O 1
ATOM 602 N N . VAL A 1 83 ? -19.113 2.774 18.375 1.00 89.50 83 VAL A N 1
ATOM 603 C CA . VAL A 1 83 ? -19.353 1.417 18.906 1.00 89.50 83 VAL A CA 1
ATOM 604 C C . VAL A 1 83 ? -18.178 0.937 19.765 1.00 89.50 83 VAL A C 1
ATOM 606 O O . VAL A 1 83 ? -18.389 0.376 20.836 1.00 89.50 83 VAL A O 1
ATOM 609 N N . ARG A 1 84 ? -16.936 1.230 19.360 1.00 87.88 84 ARG A N 1
ATOM 610 C CA . ARG A 1 84 ? -15.736 0.894 20.149 1.00 87.88 84 ARG A CA 1
ATOM 611 C C . ARG A 1 84 ? -15.668 1.637 21.481 1.00 87.88 84 ARG A C 1
ATOM 613 O O . ARG A 1 84 ? -15.292 1.036 22.483 1.00 87.88 84 ARG A O 1
ATOM 620 N N . GLN A 1 85 ? -16.043 2.915 21.499 1.00 91.62 85 GLN A N 1
ATOM 621 C CA . GLN A 1 85 ? -16.132 3.699 22.733 1.00 91.62 85 GLN A CA 1
ATOM 622 C C . GLN A 1 85 ? -17.189 3.121 23.674 1.00 91.62 85 GLN A C 1
ATOM 624 O O . GLN A 1 85 ? -16.893 2.861 24.835 1.00 91.62 85 GLN A O 1
ATOM 629 N N . LEU A 1 86 ? -18.383 2.820 23.156 1.00 92.50 86 LEU A N 1
ATOM 630 C CA . LEU A 1 86 ? -19.447 2.207 23.952 1.00 92.50 86 LEU A CA 1
ATOM 631 C C . LEU A 1 86 ? -19.031 0.846 24.524 1.00 92.50 86 LEU A C 1
ATOM 633 O O . LEU A 1 86 ? -19.398 0.532 25.652 1.00 92.50 86 LEU A O 1
ATOM 637 N N . TYR A 1 87 ? -18.262 0.046 23.780 1.00 91.19 87 TYR A N 1
ATOM 638 C CA . TYR A 1 87 ? -17.768 -1.241 24.273 1.00 91.19 87 TYR A CA 1
ATOM 639 C C . TYR A 1 87 ? -16.746 -1.055 25.399 1.00 91.19 87 TYR A C 1
ATOM 641 O O . TYR A 1 87 ? -16.832 -1.726 26.424 1.00 91.19 87 TYR A O 1
ATOM 649 N N . ALA A 1 88 ? -15.820 -0.101 25.251 1.00 89.50 88 ALA A N 1
ATOM 650 C CA . ALA A 1 88 ? -14.858 0.245 26.298 1.00 89.50 88 ALA A CA 1
ATOM 651 C C . ALA A 1 88 ? -15.538 0.788 27.570 1.00 89.50 88 ALA A C 1
ATOM 653 O O . ALA A 1 88 ? -15.052 0.563 28.674 1.00 89.50 88 ALA A O 1
ATOM 654 N N . GLU A 1 89 ? -16.682 1.459 27.422 1.00 93.75 89 GLU A N 1
ATOM 655 C CA . GLU A 1 89 ? -17.535 1.919 28.525 1.00 93.75 89 GLU A CA 1
ATOM 656 C C . GLU A 1 89 ? -18.433 0.811 29.114 1.00 93.75 89 GLU A C 1
ATOM 658 O O . GLU A 1 89 ? -19.171 1.069 30.063 1.00 93.75 89 GLU A O 1
ATOM 663 N N . GLY A 1 90 ? -18.417 -0.405 28.553 1.00 92.88 90 GLY A N 1
ATOM 664 C CA . GLY A 1 90 ? -19.269 -1.523 28.976 1.00 92.88 90 GLY A CA 1
ATOM 665 C C . GLY A 1 90 ? -20.751 -1.377 28.603 1.00 92.88 90 GLY A C 1
ATOM 666 O O . GLY A 1 90 ? -21.593 -2.080 29.155 1.00 92.88 90 GLY A O 1
ATOM 667 N N . LYS A 1 91 ? -21.089 -0.462 27.684 1.00 94.81 91 LYS A N 1
ATOM 668 C CA . LYS A 1 91 ? -22.470 -0.144 27.268 1.00 94.81 91 LYS A CA 1
ATOM 669 C C . LYS A 1 91 ? -22.988 -0.987 26.101 1.00 94.81 91 LYS A C 1
ATOM 671 O O . LYS A 1 91 ? -24.184 -0.966 25.830 1.00 94.81 91 LYS A O 1
ATOM 676 N N . VAL A 1 92 ? -22.109 -1.691 25.394 1.00 93.75 92 VAL A N 1
ATOM 677 C CA . VAL A 1 92 ? -22.467 -2.671 24.357 1.00 93.75 92 VAL A CA 1
ATOM 678 C C . VAL A 1 92 ? -21.718 -3.971 24.604 1.00 93.75 92 VAL A C 1
ATOM 680 O O . VAL A 1 92 ? -20.626 -3.969 25.174 1.00 93.75 92 VAL A O 1
ATOM 683 N N . ASP A 1 93 ? -22.318 -5.080 24.188 1.00 93.75 93 ASP A N 1
ATOM 684 C CA . ASP A 1 93 ? -21.735 -6.404 24.343 1.00 93.75 93 ASP A CA 1
ATOM 685 C C . ASP A 1 93 ? -20.700 -6.713 23.247 1.00 93.75 93 ASP A C 1
ATOM 687 O O . ASP A 1 93 ? -20.476 -5.960 22.292 1.00 93.75 93 ASP A O 1
ATOM 691 N N . ARG A 1 94 ? -20.023 -7.855 23.399 1.00 91.19 94 ARG A N 1
ATOM 692 C CA . ARG A 1 94 ? -19.005 -8.303 22.443 1.00 91.19 94 ARG A CA 1
ATOM 693 C C . ARG A 1 94 ? -19.601 -8.636 21.072 1.00 91.19 94 ARG A C 1
ATOM 695 O O . ARG A 1 94 ? -18.889 -8.519 20.079 1.00 91.19 94 ARG A O 1
ATOM 702 N N . ALA A 1 95 ? -20.867 -9.054 21.014 1.00 92.88 95 ALA A N 1
ATOM 703 C CA . ALA A 1 95 ? -21.545 -9.368 19.760 1.00 92.88 95 ALA A CA 1
ATOM 704 C C . ALA A 1 95 ? -21.736 -8.100 18.915 1.00 92.88 95 ALA A C 1
ATOM 706 O O . ALA A 1 95 ? -21.285 -8.060 17.775 1.00 92.88 95 ALA A O 1
ATOM 707 N N . ALA A 1 96 ? -22.258 -7.025 19.513 1.00 90.44 96 ALA A N 1
ATOM 708 C CA . ALA A 1 96 ? -22.423 -5.740 18.842 1.00 90.44 96 ALA A CA 1
ATOM 709 C C . ALA A 1 96 ? -21.087 -5.126 18.384 1.00 90.44 96 ALA A C 1
ATOM 711 O O . ALA A 1 96 ? -21.017 -4.531 17.305 1.00 90.44 96 ALA A O 1
ATOM 712 N N . LEU A 1 97 ? -20.012 -5.279 19.173 1.00 89.81 97 LEU A N 1
ATOM 713 C CA . LEU A 1 97 ? -18.669 -4.881 18.738 1.00 89.81 97 LEU A CA 1
ATOM 714 C C . LEU A 1 97 ? -18.243 -5.666 17.492 1.00 89.81 97 LEU A C 1
ATOM 716 O O . LEU A 1 97 ? -17.807 -5.064 16.513 1.00 89.81 97 LEU A O 1
ATOM 720 N N . LEU A 1 98 ? -18.369 -6.994 17.531 1.00 89.44 98 LEU A N 1
ATOM 721 C CA . LEU A 1 98 ? -17.947 -7.869 16.441 1.00 89.44 98 LEU A CA 1
ATOM 722 C C . LEU A 1 98 ? -18.722 -7.578 15.150 1.00 89.44 98 LEU A C 1
ATOM 724 O O . LEU A 1 98 ? -18.112 -7.492 14.087 1.00 89.44 98 LEU A O 1
ATOM 728 N N . ASP A 1 99 ? -20.030 -7.345 15.240 1.00 90.25 99 ASP A N 1
ATOM 729 C CA . ASP A 1 99 ? -20.863 -6.987 14.090 1.00 90.25 99 ASP A CA 1
ATOM 730 C C . ASP A 1 99 ? -20.398 -5.676 13.441 1.00 90.25 99 ASP A C 1
ATOM 732 O O . ASP A 1 99 ? -20.243 -5.599 12.219 1.00 90.25 99 ASP A O 1
ATOM 736 N N . ALA A 1 100 ? -20.089 -4.654 14.248 1.00 89.69 100 ALA A N 1
ATOM 737 C CA . ALA A 1 100 ? -19.544 -3.394 13.746 1.00 89.69 100 ALA A CA 1
ATOM 738 C C . ALA A 1 100 ? -18.141 -3.560 13.133 1.00 89.69 100 ALA A C 1
ATOM 740 O O . ALA A 1 100 ? -17.806 -2.904 12.140 1.00 89.69 100 ALA A O 1
ATOM 741 N N . GLU A 1 101 ? -17.305 -4.436 13.694 1.00 86.56 101 GLU A N 1
AT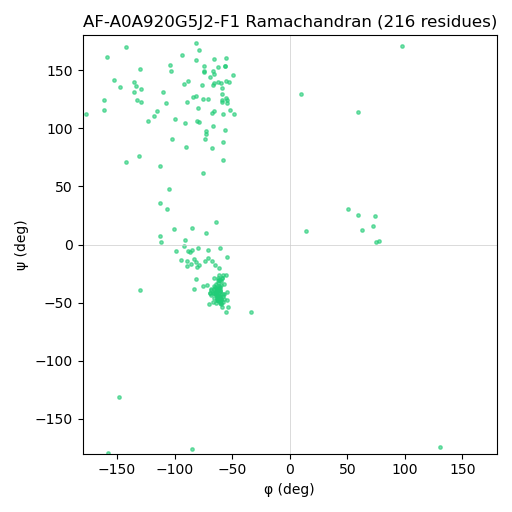OM 742 C CA . GLU A 1 101 ? -15.980 -4.731 13.148 1.00 86.56 101 GLU A CA 1
ATOM 743 C C . GLU A 1 101 ? -16.054 -5.496 11.827 1.00 86.56 101 GLU A C 1
ATOM 745 O O . GLU A 1 101 ? -15.360 -5.116 10.885 1.00 86.56 101 GLU A O 1
ATOM 750 N N . MET A 1 102 ? -16.941 -6.485 11.700 1.00 87.31 102 MET A N 1
ATOM 751 C CA . MET A 1 102 ? -17.179 -7.177 10.431 1.00 87.31 102 MET A CA 1
ATOM 752 C C . MET A 1 102 ? -17.745 -6.226 9.372 1.00 87.31 102 MET A C 1
ATOM 754 O O . MET A 1 102 ? -17.251 -6.189 8.246 1.00 87.31 102 MET A O 1
ATOM 758 N N . ALA A 1 103 ? -18.705 -5.374 9.744 1.00 87.25 103 ALA A N 1
ATOM 759 C CA . ALA A 1 103 ? -19.277 -4.369 8.848 1.00 87.25 103 ALA A CA 1
ATOM 760 C C . ALA A 1 103 ? -18.269 -3.285 8.409 1.00 87.25 103 ALA A C 1
ATOM 762 O O . ALA A 1 103 ? -18.491 -2.594 7.413 1.00 87.25 103 ALA A O 1
ATOM 763 N N . SER A 1 104 ? -17.148 -3.133 9.124 1.00 84.94 104 SER A N 1
ATOM 764 C CA . SER A 1 104 ? -16.070 -2.204 8.759 1.00 84.94 104 SER A CA 1
ATOM 765 C C . SER A 1 104 ? -15.225 -2.679 7.567 1.00 84.94 104 SER A C 1
ATOM 767 O O . SER A 1 104 ? -14.465 -1.879 7.022 1.00 84.94 104 SER A O 1
ATOM 769 N N . TYR A 1 105 ? -15.325 -3.954 7.174 1.00 86.38 105 TYR A N 1
ATOM 770 C CA . TYR A 1 105 ? -14.607 -4.555 6.043 1.00 86.38 105 TYR A CA 1
ATOM 771 C C . TYR A 1 105 ? -15.587 -4.930 4.932 1.00 86.38 105 TYR A C 1
ATOM 773 O O . TYR A 1 105 ? -15.845 -6.093 4.642 1.00 86.38 105 TYR A O 1
ATOM 781 N N . HIS A 1 106 ? -16.167 -3.905 4.325 1.00 83.50 106 HIS A N 1
ATOM 782 C CA . HIS A 1 106 ? -17.298 -4.004 3.401 1.00 83.50 106 HIS A CA 1
ATOM 783 C C . HIS A 1 106 ? -16.910 -4.396 1.961 1.00 83.50 106 HIS A C 1
ATOM 785 O O . HIS A 1 106 ? -17.780 -4.780 1.183 1.00 83.50 106 HIS A O 1
ATOM 791 N N . SER A 1 107 ? -15.629 -4.323 1.580 1.00 88.38 107 SER A N 1
ATOM 792 C CA . SER A 1 107 ? -15.137 -4.815 0.282 1.00 88.38 107 SER A CA 1
ATOM 793 C C . SER A 1 107 ? -13.634 -5.115 0.331 1.00 88.38 107 SER A C 1
ATOM 795 O O . SER A 1 107 ? -12.978 -4.912 1.349 1.00 88.38 107 SER A O 1
ATOM 797 N N . LYS A 1 108 ? -13.045 -5.561 -0.785 1.00 89.75 108 LYS A N 1
ATOM 798 C CA . LYS A 1 108 ? -11.580 -5.546 -0.949 1.00 89.75 108 LYS A CA 1
ATOM 799 C C . LYS A 1 108 ? -11.087 -4.094 -1.016 1.00 89.75 108 LYS A C 1
ATOM 801 O O . LYS A 1 108 ? -11.812 -3.239 -1.525 1.00 89.75 108 LYS A O 1
ATOM 806 N N . GLY A 1 109 ? -9.866 -3.830 -0.545 1.00 90.44 109 GLY A N 1
ATOM 807 C CA . GLY A 1 109 ? -9.200 -2.523 -0.648 1.00 90.44 109 GLY A CA 1
ATOM 808 C C . GLY A 1 109 ? -8.617 -2.007 0.672 1.00 90.44 109 GLY A C 1
ATOM 809 O O . GLY A 1 109 ? -8.605 -2.709 1.683 1.00 90.44 109 GLY A O 1
ATOM 810 N N . THR A 1 110 ? -8.109 -0.772 0.661 1.00 91.12 110 THR A N 1
ATOM 811 C CA . THR A 1 110 ? -7.651 -0.062 1.870 1.00 91.12 110 THR A CA 1
ATOM 812 C C . THR A 1 110 ? -8.815 0.522 2.671 1.00 91.12 110 THR A C 1
ATOM 814 O O . THR A 1 110 ? -9.948 0.605 2.198 1.00 91.12 110 THR A O 1
ATOM 817 N N . CYS A 1 111 ? -8.533 0.953 3.904 1.00 88.94 111 CYS A N 1
ATOM 818 C CA . CYS A 1 111 ? -9.474 1.714 4.726 1.00 88.94 111 CYS A CA 1
ATOM 819 C C . CYS A 1 111 ? -10.080 2.898 3.945 1.00 88.94 111 CYS A C 1
ATOM 821 O O . CYS A 1 111 ? -9.398 3.523 3.141 1.00 88.94 111 CYS A O 1
ATOM 823 N N . THR A 1 112 ? -11.340 3.245 4.208 1.00 86.19 112 THR A N 1
ATOM 824 C CA . THR A 1 112 ? -12.080 4.296 3.474 1.00 86.19 112 THR A CA 1
ATOM 825 C C . THR A 1 112 ? -11.749 5.724 3.895 1.00 86.19 112 THR A C 1
ATOM 827 O O . THR A 1 112 ? -12.052 6.669 3.174 1.00 86.19 112 THR A O 1
ATOM 830 N N . PHE A 1 113 ? -11.140 5.909 5.065 1.00 83.81 113 PHE A N 1
ATOM 831 C CA . PHE A 1 113 ? -10.777 7.223 5.593 1.00 83.81 113 PHE A CA 1
ATOM 832 C C . PHE A 1 113 ? -9.337 7.605 5.221 1.00 83.81 113 PHE A C 1
ATOM 834 O O . PHE A 1 113 ? -8.521 6.750 4.878 1.00 83.81 113 PHE A O 1
ATOM 841 N N . TYR A 1 114 ? -8.994 8.889 5.341 1.00 82.56 114 TYR A N 1
ATOM 842 C CA . TYR A 1 114 ? -7.627 9.397 5.150 1.00 82.56 114 TYR A CA 1
ATOM 843 C C . TYR A 1 114 ? -6.714 9.060 6.341 1.00 82.56 114 TYR A C 1
ATOM 845 O O . TYR A 1 114 ? -6.230 9.931 7.059 1.00 82.56 114 TYR A O 1
ATOM 853 N N . GLY A 1 115 ? -6.530 7.763 6.583 1.00 86.69 115 GLY A N 1
ATOM 854 C CA . GLY A 1 115 ? -5.506 7.227 7.473 1.00 86.69 115 GLY A CA 1
ATOM 855 C C . GLY A 1 115 ? -4.171 7.060 6.753 1.00 86.69 115 GLY A C 1
ATOM 856 O O . GLY A 1 115 ? -4.039 7.384 5.573 1.00 86.69 115 GLY A O 1
ATOM 857 N N . THR A 1 116 ? -3.186 6.495 7.447 1.00 90.06 116 THR A N 1
ATOM 858 C CA . THR A 1 116 ? -1.825 6.325 6.926 1.00 90.06 116 THR A CA 1
ATOM 859 C C . THR A 1 116 ? -1.786 5.579 5.588 1.00 90.06 116 THR A C 1
ATOM 861 O O . THR A 1 116 ? -1.081 6.028 4.693 1.00 90.06 116 THR A O 1
ATOM 864 N N . ALA A 1 117 ? -2.581 4.522 5.387 1.00 90.12 117 ALA A N 1
ATOM 865 C CA . ALA A 1 117 ? -2.665 3.801 4.115 1.00 90.12 117 ALA A CA 1
ATOM 866 C C . ALA A 1 117 ? -2.971 4.725 2.922 1.00 90.12 117 ALA A C 1
ATOM 868 O O . ALA A 1 117 ? -2.211 4.748 1.959 1.00 90.12 117 ALA A O 1
ATOM 869 N N . ASN A 1 118 ? -4.041 5.521 3.003 1.00 91.81 118 ASN A N 1
ATOM 870 C CA . ASN A 1 118 ? -4.458 6.409 1.914 1.00 91.81 118 ASN A CA 1
ATOM 871 C C . ASN A 1 118 ? -3.562 7.646 1.797 1.00 91.81 118 ASN A C 1
ATOM 873 O O . ASN A 1 118 ? -3.250 8.065 0.685 1.00 91.81 118 ASN A O 1
ATOM 877 N N . SER A 1 119 ? -3.085 8.192 2.918 1.00 93.12 119 SER A N 1
ATOM 878 C CA . SER A 1 119 ? -2.112 9.290 2.908 1.00 93.12 119 SER A CA 1
ATOM 879 C C . SER A 1 119 ? -0.799 8.873 2.245 1.00 93.12 119 SER A C 1
ATOM 881 O O . SER A 1 119 ? -0.242 9.634 1.461 1.00 93.12 119 SER A O 1
ATOM 883 N N . ASN A 1 120 ? -0.334 7.644 2.483 1.00 93.88 120 ASN A N 1
ATOM 884 C CA . ASN A 1 120 ? 0.845 7.105 1.811 1.00 93.88 120 ASN A CA 1
ATOM 885 C C . ASN A 1 120 ? 0.633 6.990 0.298 1.00 93.88 120 ASN A C 1
ATOM 887 O O . ASN A 1 120 ? 1.554 7.309 -0.445 1.00 93.88 120 ASN A O 1
ATOM 891 N N . GLN A 1 121 ? -0.563 6.603 -0.168 1.00 93.94 121 GLN A N 1
ATOM 892 C CA . GLN A 1 121 ? -0.858 6.625 -1.606 1.00 93.94 121 GLN A CA 1
ATOM 893 C C . GLN A 1 121 ? -0.748 8.051 -2.157 1.00 93.94 121 GLN A C 1
ATOM 895 O O . GLN A 1 121 ? -0.015 8.278 -3.110 1.00 93.94 121 GLN A O 1
ATOM 900 N N . MET A 1 122 ? -1.350 9.049 -1.504 1.00 93.38 122 MET A N 1
ATOM 901 C CA . MET A 1 122 ? -1.211 10.446 -1.945 1.00 93.38 122 MET A CA 1
ATOM 902 C C . MET A 1 122 ? 0.248 10.904 -2.013 1.00 93.38 122 MET A C 1
ATOM 904 O O . MET A 1 122 ? 0.649 11.551 -2.979 1.00 93.38 122 MET A O 1
ATOM 908 N N . VAL A 1 123 ? 1.054 10.542 -1.012 1.00 93.38 123 VAL A N 1
ATOM 909 C CA . VAL A 1 123 ? 2.487 10.859 -0.980 1.00 93.38 123 VAL A CA 1
ATOM 910 C C . VAL A 1 123 ? 3.224 10.188 -2.138 1.00 93.38 123 VAL A C 1
ATOM 912 O O . VAL A 1 123 ? 4.000 10.854 -2.815 1.00 93.38 123 VAL A O 1
ATOM 915 N N . LEU A 1 124 ? 2.960 8.911 -2.425 1.00 93.12 124 LEU A N 1
ATOM 916 C CA . LEU A 1 124 ? 3.557 8.228 -3.575 1.00 93.12 124 LEU A CA 1
ATOM 917 C C . LEU A 1 124 ? 3.159 8.874 -4.905 1.00 93.12 124 LEU A C 1
ATOM 919 O O . LEU A 1 124 ? 3.995 8.974 -5.804 1.00 93.12 124 LEU A O 1
ATOM 923 N N . GLU A 1 125 ? 1.908 9.329 -5.033 1.00 93.25 125 GLU A N 1
ATOM 924 C CA . GL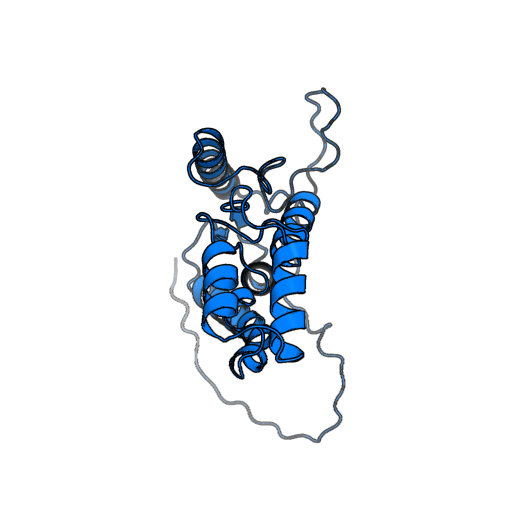U A 1 125 ? 1.449 10.053 -6.228 1.00 93.25 125 GLU A CA 1
ATOM 925 C C . GLU A 1 125 ? 2.226 11.344 -6.394 1.00 93.25 125 GLU A C 1
ATOM 927 O O . GLU A 1 125 ? 2.751 11.630 -7.467 1.00 93.25 125 GLU A O 1
ATOM 932 N N . ALA A 1 126 ? 2.342 12.089 -5.297 1.00 91.94 126 ALA A N 1
ATOM 933 C CA . ALA A 1 126 ? 3.027 13.362 -5.274 1.00 91.94 126 ALA A CA 1
ATOM 934 C C . ALA A 1 126 ? 4.523 13.219 -5.566 1.00 91.94 126 ALA A C 1
ATOM 936 O O . ALA A 1 126 ? 5.111 14.035 -6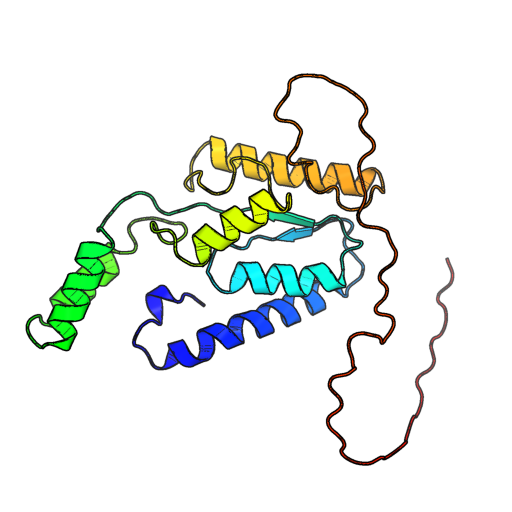.265 1.00 91.94 126 ALA A O 1
ATOM 937 N N . MET A 1 127 ? 5.141 12.146 -5.084 1.00 91.19 127 MET A N 1
ATOM 938 C CA . MET A 1 127 ? 6.529 11.827 -5.396 1.00 91.19 127 MET A CA 1
ATOM 939 C C . MET A 1 127 ? 6.720 11.369 -6.849 1.00 91.19 127 MET A C 1
ATOM 941 O O . MET A 1 127 ? 7.859 11.270 -7.289 1.00 91.19 127 MET A O 1
ATOM 945 N N . GLY A 1 128 ? 5.652 11.085 -7.602 1.00 90.88 128 GLY A N 1
ATOM 946 C CA . GLY A 1 128 ? 5.738 10.557 -8.964 1.00 90.88 128 GLY A CA 1
ATOM 947 C C . GLY A 1 128 ? 6.152 9.084 -9.016 1.00 90.88 128 GLY A C 1
ATOM 948 O O . GLY A 1 128 ? 6.711 8.647 -10.019 1.00 90.88 128 GLY A O 1
ATOM 949 N N . LEU A 1 129 ? 5.908 8.331 -7.936 1.00 92.19 129 LEU A N 1
ATOM 950 C CA . LEU A 1 129 ? 6.238 6.906 -7.803 1.00 92.19 129 LEU A CA 1
ATOM 951 C C . LEU A 1 129 ? 5.095 5.970 -8.223 1.00 92.19 129 LEU A C 1
ATOM 953 O O . LEU A 1 129 ? 5.259 4.754 -8.192 1.00 92.19 129 LEU A O 1
ATOM 957 N N . GLN A 1 130 ? 3.953 6.516 -8.625 1.00 93.12 130 GLN A N 1
ATOM 958 C CA . GLN A 1 130 ? 2.810 5.786 -9.172 1.00 93.12 130 GLN A CA 1
ATOM 959 C C . GLN A 1 130 ? 2.161 6.597 -10.297 1.00 93.12 130 GLN A C 1
ATOM 961 O O . GLN A 1 130 ? 2.468 7.777 -10.479 1.00 93.12 130 GLN A O 1
ATOM 966 N N . LEU A 1 131 ? 1.242 5.977 -11.039 1.00 93.31 131 LEU A N 1
ATOM 967 C CA . LEU A 1 131 ? 0.501 6.686 -12.078 1.00 93.31 131 LEU A CA 1
ATOM 968 C C . LEU A 1 131 ? -0.405 7.774 -11.470 1.00 93.31 131 LEU A C 1
ATOM 970 O O . LEU A 1 131 ? -1.057 7.523 -10.448 1.00 93.31 131 LEU A O 1
ATOM 974 N N . PRO A 1 132 ? -0.493 8.958 -12.099 1.00 92.88 132 PRO A N 1
ATOM 975 C CA . PRO A 1 132 ? -1.384 10.018 -11.644 1.00 92.88 132 PRO A CA 1
ATOM 976 C C . PRO A 1 132 ? -2.847 9.565 -11.717 1.00 92.88 132 PRO A C 1
ATOM 978 O O . PRO A 1 132 ? -3.257 8.876 -12.651 1.00 92.88 132 PRO A O 1
ATOM 981 N N . GLY A 1 133 ? -3.635 9.935 -10.713 1.00 91.62 133 GLY A N 1
ATOM 982 C CA . GLY A 1 133 ? -5.034 9.543 -10.559 1.00 91.62 133 GLY A CA 1
ATOM 983 C C . GLY A 1 133 ? -5.244 8.094 -10.111 1.00 91.62 133 GLY A C 1
ATOM 984 O O . GLY A 1 133 ? -6.390 7.664 -9.991 1.00 91.62 133 GLY A O 1
ATOM 985 N N . SER A 1 134 ? -4.181 7.323 -9.849 1.00 92.75 134 SER A N 1
ATOM 986 C CA . SER A 1 134 ? -4.320 5.896 -9.539 1.00 92.75 134 SER A CA 1
ATOM 987 C C . SER A 1 134 ? -4.600 5.581 -8.069 1.00 92.75 134 SER A C 1
ATOM 989 O O . SER A 1 134 ? -5.089 4.486 -7.796 1.00 92.75 134 SER A O 1
ATOM 991 N N . SER A 1 135 ? -4.370 6.500 -7.122 1.00 93.00 135 SER A N 1
ATOM 992 C CA . SER A 1 135 ? -4.504 6.226 -5.678 1.00 93.00 135 SER A CA 1
ATOM 993 C C . SER A 1 135 ? -5.896 5.748 -5.257 1.00 93.00 135 SER A C 1
ATOM 995 O O . SER A 1 135 ? -6.024 4.822 -4.456 1.00 93.00 135 SER A O 1
ATOM 997 N N . PHE A 1 136 ? -6.946 6.379 -5.790 1.00 93.00 136 PHE A N 1
ATOM 998 C CA . PHE A 1 136 ? -8.302 6.290 -5.232 1.00 93.00 136 PHE A CA 1
ATOM 999 C C . PHE A 1 136 ? -9.316 5.559 -6.111 1.00 93.00 136 PHE A C 1
ATOM 1001 O O . PHE A 1 136 ? -10.493 5.507 -5.768 1.00 93.00 136 PHE A O 1
ATOM 1008 N N . ILE A 1 137 ? -8.879 4.948 -7.213 1.00 94.50 137 ILE A N 1
ATOM 1009 C CA . ILE A 1 137 ? -9.760 4.096 -8.017 1.00 94.50 137 ILE A CA 1
ATOM 1010 C C . ILE A 1 137 ? -10.045 2.806 -7.248 1.00 94.50 137 ILE A C 1
ATOM 1012 O O . ILE A 1 137 ? -9.109 2.117 -6.840 1.00 94.50 137 ILE A O 1
ATOM 1016 N N . ASN A 1 138 ? -11.316 2.469 -7.038 1.00 94.38 138 ASN A N 1
ATOM 1017 C CA . ASN A 1 138 ? -11.682 1.265 -6.297 1.00 94.38 138 ASN A CA 1
ATOM 1018 C C . ASN A 1 138 ? -11.188 -0.022 -6.996 1.00 94.38 138 ASN A C 1
ATOM 1020 O O . ASN A 1 138 ? -11.056 -0.048 -8.229 1.00 94.38 138 ASN A O 1
ATOM 1024 N N . PRO A 1 139 ? -10.939 -1.097 -6.223 1.00 93.62 139 PRO A N 1
ATOM 1025 C CA . PRO A 1 139 ? -10.669 -2.426 -6.764 1.00 93.62 139 PRO A CA 1
ATOM 1026 C C . PRO A 1 139 ? -11.780 -2.922 -7.693 1.00 93.62 139 PRO A C 1
ATOM 1028 O O . PRO A 1 139 ? -12.915 -2.457 -7.615 1.00 93.62 139 PRO A O 1
ATOM 1031 N N . ASP A 1 140 ? -11.451 -3.905 -8.532 1.00 91.44 140 ASP A N 1
ATOM 1032 C CA . ASP A 1 140 ? -12.399 -4.616 -9.401 1.00 91.44 140 ASP A CA 1
ATOM 1033 C C . ASP A 1 140 ? -13.165 -3.700 -10.396 1.00 91.44 140 ASP A C 1
ATOM 1035 O O . ASP A 1 140 ? -14.252 -4.034 -10.862 1.00 91.44 140 ASP A O 1
ATOM 1039 N N . THR A 1 141 ? -12.591 -2.542 -10.758 1.00 94.31 141 THR A N 1
ATOM 1040 C CA . THR A 1 141 ? -13.116 -1.651 -11.810 1.00 94.31 141 THR A CA 1
ATOM 1041 C C . THR A 1 141 ? -12.308 -1.775 -13.110 1.00 94.31 141 THR A C 1
ATOM 1043 O O . THR A 1 141 ? -11.088 -1.955 -13.043 1.00 94.31 141 THR A O 1
ATOM 1046 N N . PRO A 1 142 ? -12.919 -1.584 -14.300 1.00 96.31 142 PRO A N 1
ATOM 1047 C CA . PRO A 1 142 ? -12.180 -1.600 -15.569 1.00 96.31 142 PRO A CA 1
ATOM 1048 C C . PRO A 1 142 ? -11.040 -0.571 -15.616 1.00 96.31 142 PRO A C 1
ATOM 1050 O O . PRO A 1 142 ? -9.979 -0.818 -16.185 1.00 96.31 142 PRO A O 1
ATOM 1053 N N . LEU A 1 143 ? -11.231 0.583 -14.967 1.00 95.75 143 LEU A N 1
ATOM 1054 C CA . LEU A 1 143 ? -10.198 1.611 -14.870 1.00 95.75 143 LEU A CA 1
ATOM 1055 C C . LEU A 1 143 ? -9.021 1.167 -13.990 1.00 95.75 143 LEU A C 1
ATOM 1057 O O . LEU A 1 143 ? -7.876 1.450 -14.334 1.00 95.75 143 LEU A O 1
ATOM 1061 N N . ARG A 1 144 ? -9.266 0.456 -12.879 1.00 95.19 144 ARG A N 1
ATOM 1062 C CA . ARG A 1 144 ? -8.189 -0.113 -12.052 1.00 95.19 144 ARG A CA 1
ATOM 1063 C C . ARG A 1 144 ? -7.342 -1.087 -12.862 1.00 95.19 144 ARG A C 1
ATOM 1065 O O . ARG A 1 144 ? -6.120 -0.983 -12.827 1.00 95.19 144 ARG A O 1
ATOM 1072 N N . GLU A 1 145 ? -7.978 -1.989 -13.602 1.00 94.88 145 GLU A N 1
ATOM 1073 C CA . GLU A 1 145 ? -7.277 -2.954 -14.452 1.00 94.88 145 GLU A CA 1
ATOM 1074 C C . GLU A 1 145 ? -6.412 -2.250 -15.508 1.00 94.88 145 GLU A C 1
ATOM 1076 O O . GLU A 1 145 ? -5.214 -2.525 -15.611 1.00 94.88 145 GLU A O 1
ATOM 1081 N N . ALA A 1 146 ? -6.976 -1.260 -16.206 1.00 96.56 146 ALA A N 1
ATOM 1082 C CA . ALA A 1 146 ? -6.249 -0.463 -17.191 1.00 96.56 146 ALA A CA 1
ATOM 1083 C C . ALA A 1 146 ? -5.053 0.294 -16.581 1.00 96.56 146 ALA A C 1
ATOM 1085 O O . ALA A 1 146 ? -3.977 0.343 -17.179 1.00 96.56 146 ALA A O 1
ATOM 1086 N N . LEU A 1 147 ? -5.204 0.854 -15.375 1.00 96.00 147 LEU A N 1
ATOM 1087 C CA . LEU A 1 147 ? -4.115 1.531 -14.661 1.00 96.00 147 LEU A CA 1
ATOM 1088 C C . LEU A 1 147 ? -3.006 0.558 -14.251 1.00 96.00 147 LEU A C 1
ATOM 1090 O O . LEU A 1 147 ? -1.829 0.879 -14.398 1.00 96.00 147 LEU A O 1
ATOM 1094 N N . THR A 1 148 ? -3.353 -0.633 -13.763 1.00 94.81 148 THR A N 1
ATOM 1095 C CA . THR A 1 148 ? -2.371 -1.665 -13.408 1.00 94.81 148 THR A CA 1
ATOM 1096 C C . THR A 1 148 ? -1.604 -2.155 -14.639 1.00 94.81 148 THR A C 1
ATOM 1098 O O . THR A 1 148 ? -0.378 -2.264 -14.582 1.00 94.81 148 THR A O 1
ATOM 1101 N N . ALA A 1 149 ? -2.289 -2.380 -15.763 1.00 96.31 149 ALA A N 1
ATOM 1102 C CA . ALA A 1 149 ? -1.647 -2.736 -17.027 1.00 96.31 149 ALA A CA 1
ATOM 1103 C C . ALA A 1 149 ? -0.710 -1.618 -17.516 1.00 96.31 149 ALA A C 1
ATOM 1105 O O . ALA A 1 149 ? 0.464 -1.863 -17.796 1.00 96.31 149 ALA A O 1
ATOM 1106 N N . SER A 1 150 ? -1.185 -0.368 -17.512 1.00 96.38 150 SER A N 1
ATOM 1107 C CA . SER A 1 150 ? -0.387 0.795 -17.909 1.00 96.38 150 SER A CA 1
ATOM 1108 C C . SER A 1 150 ? 0.854 0.979 -17.029 1.00 96.38 150 SER A C 1
ATOM 1110 O O . SER A 1 150 ? 1.931 1.285 -17.538 1.00 96.38 150 SER A O 1
ATOM 1112 N N . ALA A 1 151 ? 0.744 0.735 -15.721 1.00 95.69 151 ALA A N 1
ATOM 1113 C CA . ALA A 1 151 ? 1.862 0.801 -14.785 1.00 95.69 151 ALA A CA 1
ATOM 1114 C C . ALA A 1 151 ? 2.963 -0.217 -15.143 1.00 95.69 151 ALA A C 1
ATOM 1116 O O . ALA A 1 151 ? 4.148 0.128 -15.184 1.00 95.69 151 ALA A O 1
ATOM 1117 N N . ALA A 1 152 ? 2.569 -1.452 -15.467 1.00 95.31 152 ALA A N 1
ATOM 1118 C CA . ALA A 1 152 ? 3.488 -2.505 -15.892 1.00 95.31 152 ALA A CA 1
ATOM 1119 C C . ALA A 1 152 ? 4.157 -2.189 -17.240 1.00 95.31 152 ALA A C 1
ATOM 1121 O O . ALA A 1 152 ? 5.380 -2.286 -17.374 1.00 95.31 152 ALA A O 1
ATOM 1122 N N . GLU A 1 153 ? 3.384 -1.743 -18.230 1.00 95.44 153 GLU A N 1
ATOM 1123 C CA . GLU A 1 153 ? 3.919 -1.327 -19.530 1.00 95.44 153 GLU A CA 1
ATOM 1124 C C . GLU A 1 153 ? 4.895 -0.153 -19.399 1.00 95.44 153 GLU A C 1
ATOM 1126 O O . GLU A 1 153 ? 5.945 -0.122 -20.052 1.00 95.44 153 GLU A O 1
ATOM 1131 N N . HIS A 1 154 ? 4.569 0.808 -18.532 1.00 92.69 154 HIS A N 1
ATOM 1132 C CA . HIS A 1 154 ? 5.381 1.990 -18.292 1.00 92.69 154 HIS A CA 1
ATOM 1133 C C . HIS A 1 154 ? 6.739 1.626 -17.690 1.00 92.69 154 HIS A C 1
ATOM 1135 O O . HIS A 1 154 ? 7.773 2.035 -18.224 1.00 92.69 154 HIS A O 1
ATOM 1141 N N . VAL A 1 155 ? 6.760 0.813 -16.627 1.00 93.00 155 VAL A N 1
ATOM 1142 C CA . VAL A 1 155 ? 8.019 0.431 -15.973 1.00 93.00 155 VAL A CA 1
ATOM 1143 C C . VAL A 1 155 ? 8.894 -0.425 -16.898 1.00 93.00 155 VAL A C 1
ATOM 1145 O O . VAL A 1 155 ? 10.099 -0.188 -16.998 1.00 93.00 155 VAL A O 1
ATOM 1148 N N . ALA A 1 156 ? 8.290 -1.330 -17.678 1.00 92.69 156 ALA A N 1
ATOM 1149 C CA . ALA A 1 156 ? 8.999 -2.125 -18.680 1.00 92.69 156 ALA A CA 1
ATOM 1150 C C . ALA A 1 156 ? 9.588 -1.249 -19.801 1.00 92.69 156 ALA A C 1
ATOM 1152 O O . ALA A 1 156 ? 10.701 -1.481 -20.278 1.00 92.69 156 ALA A O 1
ATOM 1153 N N . LYS A 1 157 ? 8.869 -0.199 -20.221 1.00 92.31 157 LYS A N 1
ATOM 1154 C CA . LYS A 1 157 ? 9.382 0.777 -21.190 1.00 92.31 157 LYS A CA 1
ATOM 1155 C C . LYS A 1 157 ? 10.583 1.543 -20.638 1.00 92.31 157 LYS A C 1
ATOM 1157 O O . LYS A 1 157 ? 11.548 1.714 -21.380 1.00 92.31 157 LYS A O 1
ATOM 1162 N N . ILE A 1 158 ? 10.550 1.968 -19.372 1.00 89.31 158 ILE A N 1
ATOM 1163 C CA . ILE A 1 158 ? 11.694 2.639 -18.732 1.00 89.31 158 ILE A CA 1
ATOM 1164 C C . ILE A 1 158 ? 12.912 1.710 -18.746 1.00 89.31 158 ILE A C 1
ATOM 1166 O O . ILE A 1 158 ? 13.956 2.109 -19.268 1.00 89.31 158 ILE A O 1
ATOM 1170 N N . ALA A 1 159 ? 12.747 0.467 -18.286 1.00 89.25 159 ALA A N 1
ATOM 1171 C CA . ALA A 1 159 ? 13.815 -0.530 -18.224 1.00 89.25 159 ALA A CA 1
ATOM 1172 C C . ALA A 1 159 ? 14.510 -0.754 -19.573 1.00 89.25 159 ALA A C 1
ATOM 1174 O O . ALA A 1 159 ? 15.731 -0.645 -19.666 1.00 89.25 159 ALA A O 1
ATOM 1175 N N . ARG A 1 160 ? 13.742 -0.931 -20.657 1.00 86.88 160 ARG A N 1
ATOM 1176 C CA . ARG A 1 160 ? 14.301 -1.107 -22.013 1.00 86.88 160 ARG A CA 1
ATOM 1177 C C . ARG A 1 160 ? 15.104 0.090 -22.521 1.00 86.88 160 ARG A C 1
ATOM 1179 O O . ARG A 1 160 ? 15.979 -0.077 -23.361 1.00 86.88 160 ARG A O 1
ATOM 1186 N N . THR A 1 161 ? 14.788 1.302 -22.068 1.00 80.69 161 THR A N 1
ATOM 1187 C CA . THR A 1 161 ? 15.456 2.524 -22.551 1.00 80.69 161 THR A CA 1
ATOM 1188 C C . THR A 1 161 ? 16.719 2.884 -21.771 1.00 80.69 161 THR A C 1
ATOM 1190 O O . THR A 1 161 ? 17.392 3.845 -22.141 1.00 80.69 161 THR A O 1
ATOM 1193 N N . GLY A 1 162 ? 17.038 2.162 -20.687 1.00 65.69 162 GLY A N 1
ATOM 1194 C CA . GLY A 1 162 ? 18.202 2.442 -19.839 1.00 65.69 162 GLY A CA 1
ATOM 1195 C C . GLY A 1 162 ? 18.162 3.809 -19.141 1.00 65.69 162 GLY A C 1
ATOM 1196 O O . GLY A 1 162 ? 19.180 4.268 -18.620 1.00 65.69 162 GLY A O 1
ATOM 1197 N N . ARG A 1 163 ? 17.006 4.486 -19.143 1.00 56.38 163 ARG A N 1
ATOM 1198 C CA . ARG A 1 163 ? 16.800 5.739 -18.410 1.00 56.38 163 ARG A CA 1
ATOM 1199 C C . ARG A 1 163 ? 16.623 5.414 -16.926 1.00 56.38 163 ARG A C 1
ATOM 1201 O O . ARG A 1 163 ? 15.921 4.465 -16.586 1.00 56.38 163 ARG A O 1
ATOM 1208 N N . ALA A 1 164 ? 17.249 6.202 -16.050 1.00 53.22 164 ALA A N 1
ATOM 1209 C CA . ALA A 1 164 ? 17.016 6.107 -14.607 1.00 53.22 164 ALA A CA 1
ATOM 1210 C C . ALA A 1 164 ? 15.512 6.290 -14.303 1.00 53.22 164 ALA A C 1
ATOM 1212 O O . ALA A 1 164 ? 14.834 6.950 -15.105 1.00 53.22 164 ALA A O 1
ATOM 1213 N N . PRO A 1 165 ? 14.983 5.740 -13.187 1.00 51.31 165 PRO A N 1
ATOM 1214 C CA . PRO A 1 165 ? 13.561 5.822 -12.857 1.00 51.31 165 PRO A CA 1
ATOM 1215 C C . PRO A 1 165 ? 13.057 7.263 -12.998 1.00 51.31 165 PRO A C 1
ATOM 1217 O O . PRO A 1 165 ? 13.497 8.172 -12.292 1.00 51.31 165 PRO A O 1
ATOM 1220 N N . CYS A 1 166 ? 12.188 7.482 -13.986 1.00 42.31 166 CYS A N 1
ATOM 1221 C CA . CYS A 1 166 ? 11.581 8.780 -14.231 1.00 42.31 166 CYS A CA 1
ATOM 1222 C C . CYS A 1 166 ? 10.432 8.946 -13.243 1.00 42.31 166 CYS A C 1
ATOM 1224 O O . CYS A 1 166 ? 9.383 8.333 -13.412 1.00 42.31 166 CYS A O 1
ATOM 1226 N N . LEU A 1 167 ? 10.632 9.790 -12.232 1.00 48.62 167 LEU A N 1
ATOM 1227 C CA . LEU A 1 167 ? 9.524 10.385 -11.494 1.00 48.62 167 LEU A CA 1
ATOM 1228 C C . LEU A 1 167 ? 8.678 11.157 -12.515 1.00 48.62 167 LEU A C 1
ATOM 1230 O O . LEU A 1 167 ? 9.227 11.929 -13.310 1.00 48.62 167 LEU A O 1
ATOM 1234 N N . TRP A 1 168 ? 7.363 10.936 -12.536 1.00 42.97 168 TRP A N 1
ATOM 1235 C CA . TRP A 1 168 ? 6.475 11.736 -13.380 1.00 42.97 168 TRP A CA 1
ATOM 1236 C C . TRP A 1 168 ? 6.613 13.214 -12.978 1.00 42.97 168 TRP A C 1
ATOM 1238 O O . TRP A 1 168 ? 6.413 13.535 -11.804 1.00 42.97 168 TRP A O 1
ATOM 1248 N N . PRO A 1 169 ? 6.968 14.141 -13.888 1.00 38.66 169 PRO A N 1
ATOM 1249 C CA . PRO A 1 169 ? 7.068 15.543 -13.519 1.00 38.66 169 PRO A CA 1
ATOM 1250 C C . PRO A 1 169 ? 5.672 16.065 -13.159 1.00 38.66 169 PRO A C 1
ATOM 1252 O O . PRO A 1 169 ? 4.786 16.161 -14.014 1.00 38.66 169 PRO A O 1
ATOM 1255 N N . MET A 1 170 ? 5.498 16.443 -11.888 1.00 36.56 170 MET A N 1
ATOM 1256 C CA . MET A 1 170 ? 4.291 17.085 -11.342 1.00 36.56 170 MET A CA 1
ATOM 1257 C C . MET A 1 170 ? 3.861 18.361 -12.093 1.00 36.56 170 MET A C 1
ATOM 1259 O O . MET A 1 170 ? 2.767 18.862 -11.867 1.00 36.56 170 MET A O 1
ATOM 1263 N N . SER A 1 171 ? 4.687 18.896 -12.997 1.00 36.03 171 SER A N 1
ATOM 1264 C CA . SER A 1 171 ? 4.436 20.134 -13.742 1.00 36.03 171 SER A CA 1
ATOM 1265 C C . SER A 1 171 ? 3.728 19.962 -15.097 1.00 36.03 171 SER A C 1
ATOM 1267 O O . SER A 1 171 ? 3.558 20.947 -15.809 1.00 36.03 171 SER A O 1
ATOM 1269 N N . SER A 1 172 ? 3.311 18.754 -15.493 1.00 36.09 172 SER A N 1
ATOM 1270 C CA . SER A 1 172 ? 2.742 18.512 -16.836 1.00 36.09 172 SER A CA 1
ATOM 1271 C C . SER A 1 172 ? 1.236 18.797 -16.993 1.00 36.09 172 SER A C 1
ATOM 1273 O O . SER A 1 172 ? 0.656 18.459 -18.020 1.00 36.09 172 SER A O 1
ATOM 1275 N N . THR A 1 173 ? 0.588 19.494 -16.054 1.00 36.47 173 THR A N 1
ATOM 1276 C CA . THR A 1 173 ? -0.824 19.924 -16.186 1.00 36.47 173 THR A CA 1
ATOM 1277 C C . THR A 1 173 ? -1.059 21.063 -17.188 1.00 36.47 173 THR A C 1
ATOM 1279 O O . THR A 1 173 ? -2.167 21.581 -17.281 1.00 36.47 173 THR A O 1
ATOM 1282 N N . SER A 1 174 ? -0.063 21.446 -17.988 1.00 31.56 174 SER A N 1
ATOM 1283 C CA . SER A 1 174 ? -0.237 22.403 -19.085 1.00 31.56 174 SER A CA 1
ATOM 1284 C C . SER A 1 174 ? 0.034 21.705 -20.411 1.00 31.56 174 SER A C 1
ATOM 1286 O O . SER A 1 174 ? 1.149 21.252 -20.661 1.00 31.56 174 SER A O 1
ATOM 1288 N N . GLY A 1 175 ? -1.000 21.594 -21.248 1.00 32.06 175 GLY A N 1
ATOM 1289 C CA . GLY A 1 175 ? -0.923 20.999 -22.576 1.00 32.06 175 GLY A CA 1
ATOM 1290 C C . GLY A 1 175 ? 0.132 21.679 -23.445 1.00 32.06 175 GLY A C 1
ATOM 1291 O O . GLY A 1 175 ? -0.123 22.716 -24.039 1.00 32.06 175 GLY A O 1
ATOM 1292 N N . ALA A 1 176 ? 1.315 21.082 -23.528 1.00 25.66 176 ALA A N 1
ATOM 1293 C CA . ALA A 1 176 ? 2.282 21.322 -24.584 1.00 25.66 176 ALA A CA 1
ATOM 1294 C C . ALA A 1 176 ? 3.272 20.156 -24.600 1.00 25.66 176 ALA A C 1
ATOM 1296 O O . ALA A 1 176 ? 4.030 19.944 -23.653 1.00 25.66 176 ALA A O 1
ATOM 1297 N N . LEU A 1 177 ? 3.268 19.406 -25.702 1.00 32.50 177 LEU A N 1
ATOM 1298 C CA . LEU A 1 177 ? 4.369 18.544 -26.121 1.00 32.50 177 LEU A CA 1
ATOM 1299 C C . LEU A 1 177 ? 5.622 19.416 -26.273 1.00 32.50 177 LEU A C 1
ATOM 1301 O O . LEU A 1 177 ? 5.890 19.962 -27.336 1.00 32.50 177 LEU A O 1
ATOM 1305 N N . SER A 1 178 ? 6.367 19.589 -25.189 1.00 25.30 178 SER A N 1
ATOM 1306 C CA . SER A 1 178 ? 7.657 20.260 -25.193 1.00 25.30 178 SER A CA 1
ATOM 1307 C C . SER A 1 178 ? 8.638 19.405 -24.413 1.00 25.30 178 SER A C 1
ATOM 1309 O O . SER A 1 178 ? 8.401 19.005 -23.274 1.00 25.30 178 SER A O 1
ATOM 1311 N N . THR A 1 179 ? 9.727 19.080 -25.094 1.00 30.48 179 THR A N 1
ATOM 1312 C CA . THR A 1 179 ? 10.907 18.340 -24.661 1.00 30.48 179 THR A CA 1
ATOM 1313 C C . THR A 1 179 ? 11.585 19.009 -23.461 1.00 30.48 179 THR A C 1
ATOM 1315 O O . THR A 1 179 ? 12.650 19.609 -23.590 1.00 30.48 179 THR A O 1
ATOM 1318 N N . ALA A 1 180 ? 10.977 18.922 -22.279 1.00 26.83 180 ALA A N 1
ATOM 1319 C CA . ALA A 1 180 ? 11.578 19.379 -21.035 1.00 26.83 180 ALA A CA 1
ATOM 1320 C C . ALA A 1 180 ? 12.495 18.283 -20.479 1.00 26.83 180 ALA A C 1
ATOM 1322 O O . ALA A 1 180 ? 12.101 17.123 -20.338 1.00 26.83 180 ALA A O 1
ATOM 1323 N N . SER A 1 181 ? 13.746 18.650 -20.203 1.00 28.94 181 SER A N 1
ATOM 1324 C CA . SER A 1 181 ? 14.783 17.746 -19.721 1.00 28.94 181 SER A CA 1
ATOM 1325 C C . SER A 1 181 ? 14.360 17.061 -18.417 1.00 28.94 181 SER A C 1
ATOM 1327 O O . SER A 1 181 ? 14.204 17.667 -17.357 1.00 28.94 181 SER A O 1
ATOM 1329 N N . LEU A 1 182 ? 14.156 15.751 -18.528 1.00 36.00 182 LEU A N 1
ATOM 1330 C CA . LEU A 1 182 ? 13.795 14.854 -17.440 1.00 36.00 182 LEU A CA 1
ATOM 1331 C C . LEU A 1 182 ? 14.980 14.764 -16.473 1.00 36.00 182 LEU A C 1
ATOM 1333 O O . LEU A 1 182 ? 16.033 14.227 -16.826 1.00 36.00 182 LEU A O 1
ATOM 1337 N N . ARG A 1 183 ? 14.834 15.277 -15.247 1.00 30.41 183 ARG A N 1
ATOM 1338 C CA . ARG A 1 183 ? 15.824 15.031 -14.192 1.00 30.41 183 ARG A CA 1
ATOM 1339 C C . ARG A 1 183 ? 15.683 13.581 -13.735 1.00 30.41 183 ARG A C 1
ATOM 1341 O O . ARG A 1 183 ? 14.838 13.251 -12.913 1.00 30.41 183 ARG A O 1
ATOM 1348 N N . CYS A 1 184 ? 16.513 12.724 -14.320 1.00 33.06 184 CYS A N 1
ATOM 1349 C CA . CYS A 1 184 ? 16.824 11.399 -13.801 1.00 33.06 184 CYS A CA 1
ATOM 1350 C C . CYS A 1 184 ? 17.284 11.517 -12.344 1.00 33.06 184 CYS A C 1
ATOM 1352 O O . CYS A 1 184 ? 18.077 12.410 -12.028 1.00 33.06 184 CYS A O 1
ATOM 1354 N N . TRP A 1 185 ? 16.864 10.587 -11.483 1.00 37.22 185 TRP A N 1
ATOM 1355 C CA . TRP A 1 185 ? 17.614 10.334 -10.254 1.00 37.22 185 TRP A CA 1
ATOM 1356 C C . TRP A 1 185 ? 19.067 10.043 -10.669 1.00 37.22 185 TRP A C 1
ATOM 1358 O O . TRP A 1 185 ? 19.280 9.173 -11.523 1.00 37.22 185 TRP A O 1
ATOM 1368 N N . PRO A 1 186 ? 20.068 10.805 -10.192 1.00 30.53 186 PRO A N 1
ATOM 1369 C CA . PRO A 1 186 ? 21.442 10.566 -10.597 1.00 30.53 186 PRO A CA 1
ATOM 1370 C C . PRO A 1 186 ? 21.822 9.136 -10.212 1.00 30.53 186 PRO A C 1
ATOM 1372 O O . PRO A 1 186 ? 21.570 8.690 -9.095 1.00 30.53 186 PRO A O 1
ATOM 1375 N N . ARG A 1 187 ? 22.467 8.420 -11.140 1.00 34.00 187 ARG A N 1
ATOM 1376 C CA . ARG A 1 187 ? 22.964 7.037 -10.998 1.00 34.00 187 ARG A CA 1
ATOM 1377 C C . ARG A 1 187 ? 24.072 6.888 -9.930 1.00 34.00 187 ARG A C 1
ATOM 1379 O O . ARG A 1 187 ? 24.840 5.937 -9.962 1.00 34.00 187 ARG A O 1
ATOM 1386 N N . ALA A 1 188 ? 24.192 7.840 -9.010 1.00 31.33 188 ALA A N 1
ATOM 1387 C CA . ALA A 1 188 ? 25.301 8.000 -8.087 1.00 31.33 188 ALA A CA 1
ATOM 1388 C C . ALA A 1 188 ? 24.800 8.453 -6.709 1.00 31.33 188 ALA A C 1
ATOM 1390 O O . ALA A 1 188 ? 25.033 9.577 -6.284 1.00 31.33 188 ALA A O 1
ATOM 1391 N N . VAL A 1 189 ? 24.143 7.541 -5.997 1.00 33.81 189 VAL A N 1
ATOM 1392 C CA . VAL A 1 189 ? 24.355 7.409 -4.552 1.00 33.81 189 VAL A C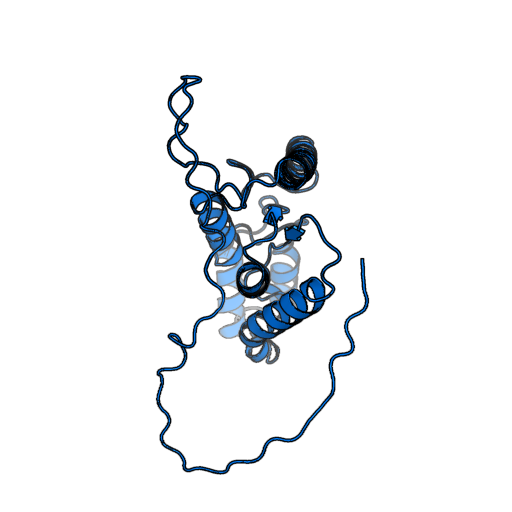A 1
ATOM 1393 C C . VAL A 1 189 ? 24.593 5.924 -4.298 1.00 33.81 189 VAL A C 1
ATOM 1395 O O . VAL A 1 189 ? 23.723 5.190 -3.843 1.00 33.81 189 VAL A O 1
ATOM 1398 N N . GLN A 1 190 ? 25.797 5.453 -4.637 1.00 26.89 190 GLN A N 1
ATOM 1399 C CA . GLN A 1 190 ? 26.373 4.396 -3.811 1.00 26.89 190 GLN A CA 1
ATOM 1400 C C . GLN A 1 190 ? 26.388 4.938 -2.375 1.00 26.89 190 GLN A C 1
ATOM 1402 O O . GLN A 1 190 ? 26.660 6.130 -2.206 1.00 26.89 190 GLN A O 1
ATOM 1407 N N . PRO A 1 191 ? 26.096 4.130 -1.345 1.00 29.56 191 PRO A N 1
ATOM 1408 C CA . PRO A 1 191 ? 26.186 4.581 0.032 1.00 29.56 191 PRO A CA 1
ATOM 1409 C C . PRO A 1 191 ? 27.660 4.842 0.365 1.00 29.56 191 PRO A C 1
ATOM 1411 O O . PRO A 1 191 ? 28.359 4.005 0.926 1.00 29.56 191 PRO A O 1
ATOM 1414 N N . THR A 1 192 ? 28.167 6.021 0.013 1.00 27.06 192 THR A N 1
ATOM 1415 C CA . THR A 1 192 ? 29.339 6.590 0.661 1.00 27.06 192 THR A CA 1
ATOM 1416 C C . THR A 1 192 ? 28.893 6.889 2.082 1.00 27.06 192 THR A C 1
ATOM 1418 O O . THR A 1 192 ? 28.088 7.799 2.252 1.00 27.06 192 THR A O 1
ATOM 1421 N N . SER A 1 193 ? 29.285 6.029 3.028 1.00 28.03 193 SER A N 1
ATOM 1422 C CA . SER A 1 193 ? 29.615 6.192 4.468 1.00 28.03 193 SER A CA 1
ATOM 1423 C C . SER A 1 193 ? 29.253 7.468 5.273 1.00 28.03 193 SER A C 1
ATOM 1425 O O . SER A 1 193 ? 29.708 7.625 6.403 1.00 28.03 193 SER A O 1
ATOM 1427 N N . ALA A 1 194 ? 28.425 8.378 4.776 1.00 27.12 194 ALA A N 1
ATOM 1428 C CA . ALA A 1 194 ? 28.143 9.690 5.342 1.00 27.12 194 ALA A CA 1
ATOM 1429 C C . ALA A 1 194 ? 26.841 9.724 6.162 1.00 27.12 194 ALA A C 1
ATOM 1431 O O . ALA A 1 194 ? 26.579 10.713 6.836 1.00 27.12 194 ALA A O 1
ATOM 1432 N N . PHE A 1 195 ? 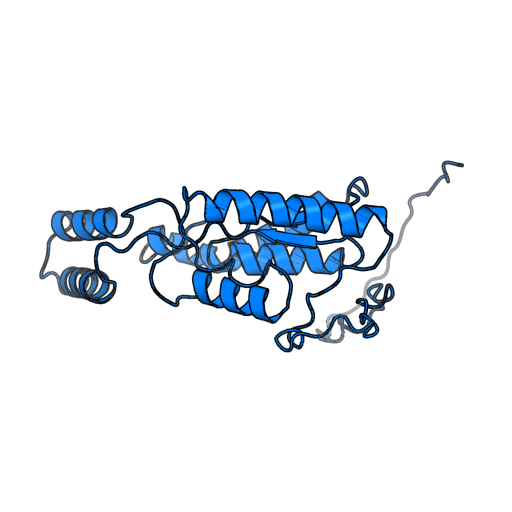26.058 8.637 6.178 1.00 25.81 195 PHE A N 1
ATOM 1433 C CA . PHE A 1 195 ? 24.868 8.487 7.033 1.00 25.81 195 PHE A CA 1
ATOM 1434 C C . PHE A 1 195 ? 25.110 7.641 8.299 1.00 25.81 195 PHE A C 1
ATOM 1436 O O . PHE A 1 195 ? 24.168 7.268 8.991 1.00 25.81 195 PHE A O 1
ATOM 1443 N N . THR A 1 196 ? 26.372 7.367 8.648 1.00 25.72 196 THR A N 1
ATOM 1444 C CA . THR A 1 196 ? 26.771 6.638 9.871 1.00 25.7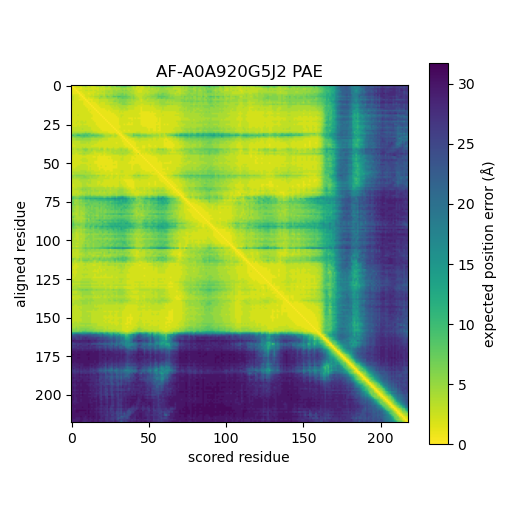2 196 THR A CA 1
ATOM 1445 C C . THR A 1 196 ? 27.385 7.540 10.948 1.00 25.72 196 THR A C 1
ATOM 1447 O O . THR A 1 196 ? 28.223 7.098 11.731 1.00 25.72 196 THR A O 1
ATOM 1450 N N . SER A 1 197 ? 26.979 8.811 11.036 1.00 24.91 197 SER A N 1
ATOM 1451 C CA . SER A 1 197 ? 27.406 9.710 12.120 1.00 24.91 197 SER A CA 1
ATOM 1452 C C . SER A 1 197 ? 26.315 9.950 13.172 1.00 24.91 197 SER A C 1
ATOM 1454 O O . SER A 1 197 ? 26.096 11.082 13.589 1.00 24.91 197 SER A O 1
ATOM 1456 N N . TRP A 1 198 ? 25.672 8.888 13.660 1.00 24.17 198 TRP A N 1
ATOM 1457 C CA . TRP A 1 198 ? 25.193 8.855 15.047 1.00 24.17 198 TRP A CA 1
ATOM 1458 C C . TRP A 1 198 ? 26.172 8.001 15.844 1.00 24.17 198 TRP A C 1
ATOM 1460 O O . TRP A 1 198 ? 26.133 6.776 15.886 1.00 24.17 198 TRP A O 1
ATOM 1470 N N . ARG A 1 199 ? 27.158 8.708 16.387 1.00 22.36 199 ARG A N 1
ATOM 1471 C CA . ARG A 1 199 ? 28.317 8.198 17.107 1.00 22.36 199 ARG A CA 1
ATOM 1472 C C . ARG A 1 199 ? 27.881 7.708 18.495 1.00 22.36 199 ARG A C 1
ATOM 1474 O O . ARG A 1 199 ? 27.924 8.481 19.447 1.00 22.36 199 ARG A O 1
ATOM 1481 N N . TRP A 1 200 ? 27.518 6.433 18.642 1.00 23.91 200 TRP A N 1
ATOM 1482 C CA . TRP A 1 200 ? 27.546 5.773 19.953 1.00 23.91 200 TRP A CA 1
ATOM 1483 C C . TRP A 1 200 ? 29.006 5.401 20.246 1.00 23.91 200 TRP A C 1
ATOM 1485 O O . TRP A 1 200 ? 29.588 4.530 19.601 1.00 23.91 200 TRP A O 1
ATOM 1495 N N . ARG A 1 201 ? 29.660 6.145 21.148 1.00 25.55 201 ARG A N 1
ATOM 1496 C CA . ARG A 1 201 ? 31.031 5.843 21.589 1.00 25.55 201 ARG A CA 1
ATOM 1497 C C . ARG A 1 201 ? 31.000 4.609 22.494 1.00 25.55 201 ARG A C 1
ATOM 1499 O O . ARG A 1 201 ? 30.791 4.736 23.693 1.00 25.55 201 ARG A O 1
ATOM 1506 N N . GLY A 1 202 ? 31.287 3.447 21.925 1.00 25.30 202 GLY A N 1
ATOM 1507 C CA . GLY A 1 202 ? 31.711 2.238 22.632 1.00 25.30 202 GLY A CA 1
ATOM 1508 C C . GLY A 1 202 ? 32.918 1.651 21.901 1.00 25.30 202 GLY A C 1
ATOM 1509 O O . GLY A 1 202 ? 32.978 1.693 20.679 1.00 25.30 202 GLY A O 1
ATOM 1510 N N . ARG A 1 203 ? 33.939 1.235 22.642 1.00 25.75 203 ARG A N 1
ATOM 1511 C CA . ARG A 1 203 ? 35.320 1.018 22.182 1.00 25.75 203 ARG A CA 1
ATOM 1512 C C . ARG A 1 203 ? 35.495 -0.185 21.236 1.00 25.75 203 ARG A C 1
ATOM 1514 O O . ARG A 1 203 ? 34.867 -1.213 21.421 1.00 25.75 203 ARG A O 1
ATOM 1521 N N . GLN A 1 204 ? 36.411 0.011 20.280 1.00 27.42 204 GLN A N 1
ATOM 1522 C CA . GLN A 1 204 ? 37.326 -0.925 19.598 1.00 27.42 204 GLN A CA 1
ATOM 1523 C C . GLN A 1 204 ? 37.152 -2.442 19.817 1.00 27.42 204 GLN A C 1
ATOM 1525 O O . GLN A 1 204 ? 37.312 -2.916 20.935 1.00 27.42 204 GLN A O 1
ATOM 1530 N N . ALA A 1 205 ? 37.105 -3.195 18.711 1.00 25.61 205 ALA A N 1
ATOM 1531 C CA . ALA A 1 205 ? 38.066 -4.274 18.449 1.00 25.61 205 ALA A CA 1
ATOM 1532 C C . ALA A 1 205 ? 38.074 -4.644 16.954 1.00 25.61 205 ALA A C 1
ATOM 1534 O O . ALA A 1 205 ? 37.051 -4.949 16.351 1.00 25.61 205 ALA A O 1
ATOM 1535 N N . SER A 1 206 ? 39.263 -4.577 16.370 1.00 29.11 206 SER A N 1
ATOM 1536 C CA . SER A 1 206 ? 39.646 -5.039 15.040 1.00 29.11 206 SER A CA 1
ATOM 1537 C C . SER A 1 206 ? 39.590 -6.564 14.914 1.00 29.11 206 SER A C 1
ATOM 1539 O O . SER A 1 206 ? 40.121 -7.254 15.781 1.00 29.11 206 SER A O 1
ATOM 1541 N N . SER A 1 207 ? 39.070 -7.084 13.801 1.00 27.09 207 SER A N 1
ATOM 1542 C CA . SER A 1 207 ? 39.604 -8.282 13.124 1.00 27.09 207 SER A CA 1
ATOM 1543 C C . SER A 1 207 ? 38.829 -8.568 11.831 1.00 27.09 207 SER A C 1
ATOM 1545 O O . SER A 1 207 ? 37.663 -8.942 11.851 1.00 27.09 207 SER A O 1
ATOM 1547 N N . SER A 1 208 ? 39.498 -8.399 10.691 1.00 27.72 208 SER A N 1
ATOM 1548 C CA . SER A 1 208 ? 39.149 -9.097 9.447 1.00 27.72 208 SER A CA 1
ATOM 1549 C C . SER A 1 208 ? 39.610 -10.555 9.565 1.00 27.72 208 SER A C 1
ATOM 1551 O O . SER A 1 208 ? 40.648 -10.794 10.188 1.00 27.72 208 SER A O 1
ATOM 1553 N N . PRO A 1 209 ? 38.911 -11.522 8.943 1.00 33.41 209 PRO A N 1
ATOM 1554 C CA . PRO A 1 209 ? 39.533 -12.151 7.772 1.00 33.41 209 PRO A CA 1
ATOM 1555 C C . PRO A 1 209 ? 38.553 -12.608 6.665 1.00 33.41 209 PRO A C 1
ATOM 1557 O O . PRO A 1 209 ? 37.547 -13.253 6.922 1.00 33.41 209 PRO A O 1
ATOM 1560 N N . GLY A 1 210 ? 38.934 -12.299 5.419 1.00 24.81 210 GLY A N 1
ATOM 1561 C CA . GLY A 1 210 ? 38.983 -13.207 4.261 1.00 24.81 210 GLY A CA 1
ATOM 1562 C C . GLY A 1 210 ? 37.726 -13.935 3.762 1.00 24.81 210 GLY A C 1
ATOM 1563 O O . GLY A 1 210 ? 37.325 -14.936 4.339 1.00 24.81 210 GLY A O 1
ATOM 1564 N N . LEU A 1 211 ? 37.276 -13.593 2.545 1.00 25.25 211 LEU A N 1
ATOM 1565 C CA . LEU A 1 211 ? 37.008 -14.614 1.524 1.00 25.25 211 LEU A CA 1
ATOM 1566 C C . LEU A 1 211 ? 37.168 -14.056 0.098 1.00 25.25 211 LEU A C 1
ATOM 1568 O O . LEU A 1 211 ? 36.857 -12.906 -0.196 1.00 25.25 211 LEU A O 1
ATOM 1572 N N . ILE A 1 212 ? 37.732 -14.909 -0.749 1.00 26.27 212 ILE A N 1
ATOM 1573 C CA . ILE A 1 212 ? 38.285 -14.690 -2.085 1.00 26.27 212 ILE A CA 1
ATOM 1574 C C . ILE A 1 212 ? 37.162 -14.528 -3.125 1.00 26.27 212 ILE A C 1
ATOM 1576 O O . ILE A 1 212 ? 36.328 -15.416 -3.273 1.00 26.27 212 ILE A O 1
ATOM 1580 N N . LEU A 1 213 ? 37.170 -13.428 -3.887 1.00 26.44 213 LEU A N 1
ATOM 1581 C CA . LEU A 1 213 ? 36.354 -13.259 -5.096 1.00 26.44 213 LEU A CA 1
ATOM 1582 C C . LEU A 1 213 ? 37.147 -13.742 -6.316 1.00 26.44 213 LEU A C 1
ATOM 1584 O O . LEU A 1 213 ? 38.042 -13.047 -6.801 1.00 26.44 213 LEU A O 1
ATOM 1588 N N . THR A 1 214 ? 36.808 -14.916 -6.843 1.00 26.77 214 THR A N 1
ATOM 1589 C CA . THR A 1 214 ? 37.191 -15.305 -8.203 1.00 26.77 214 THR A CA 1
ATOM 1590 C C . THR A 1 214 ? 36.242 -14.636 -9.198 1.00 26.77 214 THR A C 1
ATOM 1592 O O . THR A 1 214 ? 35.034 -14.858 -9.198 1.00 26.77 214 THR A O 1
ATOM 1595 N N . ARG A 1 215 ? 36.803 -13.774 -10.055 1.00 25.20 215 ARG A N 1
ATOM 1596 C CA . ARG A 1 215 ? 36.141 -13.236 -11.254 1.00 25.20 215 ARG A CA 1
ATOM 1597 C C . ARG A 1 215 ? 35.644 -14.391 -12.129 1.00 25.20 215 ARG A C 1
ATOM 1599 O O . ARG A 1 215 ? 36.462 -15.190 -12.578 1.00 25.20 215 ARG A O 1
ATOM 1606 N N . CYS A 1 216 ? 34.354 -14.421 -12.450 1.00 24.62 216 CYS A N 1
ATOM 1607 C CA . CYS A 1 216 ? 33.856 -15.157 -13.611 1.00 24.62 216 CYS A CA 1
ATOM 1608 C C . CYS A 1 216 ? 33.884 -14.208 -14.829 1.00 24.62 216 CYS A C 1
ATOM 1610 O O . CYS A 1 216 ? 33.351 -13.100 -14.724 1.00 24.62 216 CYS A O 1
ATOM 1612 N N . PRO A 1 217 ? 34.574 -14.548 -15.934 1.00 41.44 217 PRO A N 1
ATOM 1613 C CA . PRO A 1 217 ? 34.678 -13.672 -17.093 1.00 41.44 217 PRO A CA 1
ATOM 1614 C C . PRO A 1 217 ? 33.532 -13.854 -18.105 1.00 41.44 217 PRO A C 1
ATOM 1616 O O . PRO A 1 217 ? 33.221 -14.977 -18.491 1.00 41.44 217 PRO A O 1
ATOM 1619 N N . ARG A 1 218 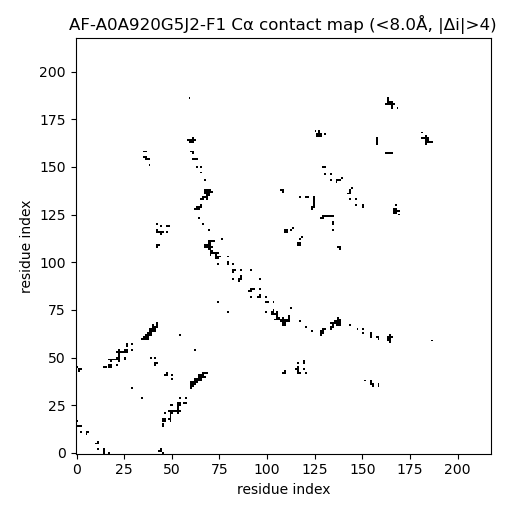? 33.115 -12.686 -18.618 1.00 36.50 218 ARG A N 1
ATOM 1620 C CA . ARG A 1 218 ? 32.249 -12.335 -19.764 1.00 36.50 218 ARG A CA 1
ATOM 1621 C C . ARG A 1 218 ? 30.742 -12.396 -19.562 1.00 36.50 218 ARG A C 1
ATOM 1623 O O . ARG A 1 218 ? 30.170 -13.500 -19.590 1.00 36.50 218 ARG A O 1
#

Secondary structure (DSSP, 8-state):
--HHHHTTSGGGGGHHHHHHHHHHHHHHHHTTS--S-EEE---STTHHHHHHHHHHTTTTS-EEE----BPPS-S-HHHHHHHHHHHHTTSS-HHHHHHHHHHT--SSSB-SSSSHHHHHHHHHHHTTSS-TT-TTPPTT-HHHHHHHHHHHHHHHHHHHHT-------TT--S---------PPPS-----STT------------------PPPP-

Solvent-accessible surface area (backbone atoms only — not comparable to full-atom values): 13196 Å² total; per-residue (Å²): 136,57,67,85,78,27,59,98,41,84,64,44,77,49,49,69,58,50,17,58,52,40,14,51,53,41,36,59,68,60,66,71,78,80,70,64,49,47,80,44,83,37,50,49,60,42,44,39,59,8,44,50,60,14,45,58,80,47,60,73,44,20,60,38,44,48,58,57,13,26,22,65,94,61,63,50,69,67,58,51,51,50,49,52,50,34,39,77,71,66,74,44,56,72,65,63,45,48,53,49,57,56,44,62,62,68,50,69,56,37,72,78,57,91,44,63,32,49,48,49,37,52,50,36,41,72,64,17,38,30,61,84,84,44,53,70,39,41,52,98,35,74,66,40,54,52,50,53,54,50,52,52,54,49,37,52,52,39,36,77,66,72,51,44,38,68,50,57,69,88,77,66,90,57,98,63,100,63,97,67,86,79,78,48,59,72,94,74,76,70,87,70,81,74,87,70,78,78,80,76,93,71,83,87,83,90,81,86,82,90,83,86,85,78,84,82,86,133